Protein AF-A0A7S4EYP7-F1 (afdb_monomer_lite)

Sequence (298 aa):
ATGGIAASGGGSYSDGACTLTLTSSAVTSCVAAGGDTADAGGFHARSSCSLTLTNSAVSSCIARGGERADGGGFFVEFYCTLTLTISAVSSCVATGGSIAEAGGLYLESGEVKFTNGSSVRNCTATVGKTLVIKAGTITYVFPTLAGYWLPQVECRVYRESCPTGTPAAEEQCRAQRDACSQLPDDIDGSAPSGCAPSAAVQPCPWKSDESLLLKPIYLVPNEPLNEDLPFACVPGYVGSPSQLEQRSPFCAGPCPGGAFCPTDATTTPIVCPAGSFCPLGTSVPRSCPSATFSNETG

pLDDT: mean 92.03, std 9.92, range [47.19, 98.75]

Structure (mmCIF, N/CA/C/O backbone):
data_AF-A0A7S4EYP7-F1
#
_entry.id   AF-A0A7S4EYP7-F1
#
loop_
_atom_site.group_PDB
_atom_site.id
_atom_site.type_symbol
_atom_site.label_atom_id
_atom_site.label_alt_id
_atom_site.label_comp_id
_atom_site.label_asym_id
_atom_site.label_entity_id
_atom_site.label_seq_id
_atom_site.pdbx_PDB_ins_code
_atom_site.Cartn_x
_atom_site.Cartn_y
_atom_site.Cartn_z
_atom_site.occupancy
_atom_site.B_iso_or_equiv
_atom_site.auth_seq_id
_atom_site.auth_comp_id
_atom_site.auth_asym_id
_atom_site.auth_atom_id
_atom_site.pdbx_PDB_model_num
ATOM 1 N N . ALA A 1 1 ? 11.736 0.121 -21.835 1.00 70.62 1 ALA A N 1
ATOM 2 C CA . ALA A 1 1 ? 13.169 0.468 -21.923 1.00 70.62 1 ALA A CA 1
ATOM 3 C C . ALA A 1 1 ? 14.019 -0.801 -21.967 1.00 70.62 1 ALA A C 1
ATOM 5 O O . ALA A 1 1 ? 13.751 -1.721 -21.203 1.00 70.62 1 ALA A O 1
ATOM 6 N N . THR A 1 2 ? 15.022 -0.869 -22.843 1.00 76.06 2 THR A N 1
ATOM 7 C CA . THR A 1 2 ? 16.006 -1.967 -22.882 1.00 76.06 2 THR A CA 1
ATOM 8 C C . THR A 1 2 ? 17.410 -1.381 -22.867 1.00 76.06 2 THR A C 1
ATOM 10 O O . THR A 1 2 ? 17.675 -0.468 -23.650 1.00 76.06 2 THR A O 1
ATOM 13 N N . GLY A 1 3 ? 18.302 -1.895 -22.027 1.00 76.12 3 GLY A N 1
ATOM 14 C CA . GLY A 1 3 ? 19.677 -1.409 -21.922 1.00 76.12 3 GLY A CA 1
ATOM 15 C C . GLY A 1 3 ? 20.674 -2.545 -21.738 1.00 76.12 3 GLY A C 1
ATOM 16 O O . GLY A 1 3 ? 20.357 -3.573 -21.148 1.00 76.12 3 GLY A O 1
ATOM 17 N N . GLY A 1 4 ? 21.891 -2.366 -22.259 1.00 79.81 4 GLY A N 1
ATOM 18 C CA . GLY A 1 4 ? 22.938 -3.391 -22.181 1.00 79.81 4 GLY A CA 1
ATOM 19 C C . GLY A 1 4 ? 23.458 -3.644 -20.763 1.00 79.81 4 GLY A C 1
ATOM 20 O O . GLY A 1 4 ? 23.953 -4.729 -20.503 1.00 79.81 4 GLY A O 1
ATOM 21 N N . ILE A 1 5 ? 23.318 -2.663 -19.864 1.00 86.44 5 ILE A N 1
ATOM 22 C CA . ILE A 1 5 ? 23.768 -2.728 -18.462 1.00 86.44 5 ILE A CA 1
ATOM 23 C C . ILE A 1 5 ? 22.589 -2.413 -17.537 1.00 86.44 5 ILE A C 1
ATOM 25 O O . ILE A 1 5 ? 22.167 -3.262 -16.766 1.00 86.44 5 ILE A O 1
ATOM 29 N N . ALA A 1 6 ? 21.988 -1.231 -17.677 1.00 91.88 6 ALA A N 1
ATOM 30 C CA . ALA A 1 6 ? 20.869 -0.792 -16.848 1.00 91.88 6 ALA A CA 1
ATOM 31 C C . ALA A 1 6 ? 19.661 -0.389 -17.700 1.00 91.88 6 ALA A C 1
ATOM 33 O O . ALA A 1 6 ? 19.823 0.096 -18.825 1.00 91.88 6 ALA A O 1
ATOM 34 N N . ALA A 1 7 ? 18.455 -0.545 -17.159 1.00 94.31 7 ALA A N 1
ATOM 35 C CA . ALA A 1 7 ? 17.242 0.027 -17.731 1.00 94.31 7 ALA A CA 1
ATOM 36 C C . ALA A 1 7 ? 16.318 0.551 -16.634 1.00 94.31 7 ALA A C 1
ATOM 38 O O . ALA A 1 7 ? 16.037 -0.155 -15.673 1.00 94.31 7 ALA A O 1
ATOM 39 N N . SER A 1 8 ? 15.780 1.751 -16.825 1.00 95.88 8 SER A N 1
ATOM 40 C CA . SER A 1 8 ? 14.886 2.367 -15.847 1.00 95.88 8 SER A CA 1
ATOM 41 C C . SER A 1 8 ? 13.618 2.891 -16.511 1.00 95.88 8 SER A C 1
ATOM 43 O O . SER A 1 8 ? 13.670 3.377 -17.642 1.00 95.88 8 SER A O 1
ATOM 45 N N . GLY A 1 9 ? 12.483 2.803 -15.817 1.00 92.25 9 GLY A N 1
ATOM 46 C CA . GLY A 1 9 ? 11.242 3.467 -16.222 1.00 92.25 9 GLY A CA 1
ATOM 47 C C . GLY A 1 9 ? 10.654 2.905 -17.514 1.00 92.25 9 GLY A C 1
ATOM 48 O O . GLY A 1 9 ? 10.618 3.574 -18.547 1.00 92.25 9 GLY A O 1
ATOM 49 N N . GLY A 1 10 ? 10.200 1.652 -17.476 1.00 94.25 10 GLY A N 1
ATOM 50 C CA . GLY A 1 10 ? 9.662 0.966 -18.650 1.00 94.25 10 GLY A CA 1
ATOM 51 C C . GLY A 1 10 ? 8.452 1.667 -19.278 1.00 94.25 10 GLY A C 1
ATOM 52 O O . GLY A 1 10 ? 8.292 1.589 -20.497 1.00 94.25 10 GLY A O 1
ATOM 53 N N . GLY A 1 11 ? 7.635 2.345 -18.468 1.00 95.50 11 GLY A N 1
ATOM 54 C CA . GLY A 1 11 ? 6.537 3.218 -18.888 1.00 95.50 11 GLY A CA 1
ATOM 55 C C . GLY A 1 11 ? 6.940 4.692 -18.908 1.00 95.50 11 GLY A C 1
ATOM 56 O O . GLY A 1 11 ? 6.772 5.357 -19.928 1.00 95.50 11 GLY A O 1
ATOM 57 N N . SER A 1 12 ? 7.503 5.204 -17.811 1.00 96.25 12 SER A N 1
ATOM 58 C CA . SER A 1 12 ? 8.091 6.545 -17.780 1.00 96.25 12 SER A CA 1
ATOM 59 C C . SER A 1 12 ? 9.302 6.639 -16.861 1.00 96.25 12 SER A C 1
ATOM 61 O O . SER A 1 12 ? 9.394 5.954 -15.843 1.00 96.25 12 SER A O 1
ATOM 63 N N . TYR A 1 13 ? 10.183 7.577 -17.192 1.00 97.06 13 TYR A N 1
ATOM 64 C CA . TYR A 1 13 ? 11.301 7.998 -16.361 1.00 97.06 13 TYR A CA 1
ATOM 65 C C . TYR A 1 13 ? 11.217 9.513 -16.163 1.00 97.06 13 TYR A C 1
ATOM 67 O O . TYR A 1 13 ? 11.212 10.264 -17.140 1.00 97.06 13 TYR A O 1
ATOM 75 N N . SER A 1 14 ? 11.123 9.943 -14.909 1.00 96.62 14 SER A N 1
ATOM 76 C CA . SER A 1 14 ? 10.935 11.338 -14.515 1.00 96.62 14 SER A CA 1
ATOM 77 C C . SER A 1 14 ? 12.076 11.759 -13.588 1.00 96.62 14 SER A C 1
ATOM 79 O O . SER A 1 14 ? 12.245 11.164 -12.525 1.00 96.62 14 SER A O 1
ATOM 81 N N . ASP A 1 15 ? 12.852 12.767 -13.991 1.00 96.50 15 ASP A N 1
ATOM 82 C CA . ASP A 1 15 ? 14.030 13.254 -13.260 1.00 96.50 15 ASP A CA 1
ATOM 83 C C . ASP A 1 15 ? 14.000 14.779 -13.121 1.00 96.50 15 ASP A C 1
ATOM 85 O O . ASP A 1 15 ? 13.661 15.505 -14.060 1.00 96.50 15 ASP A O 1
ATOM 89 N N . GLY A 1 16 ? 14.389 15.246 -11.941 1.00 95.31 16 GLY A N 1
ATOM 90 C CA . GLY A 1 16 ? 14.438 16.648 -11.552 1.00 95.31 16 GLY A CA 1
ATOM 91 C C . GLY A 1 16 ? 13.124 17.138 -10.954 1.00 95.31 16 GLY A C 1
ATOM 92 O O . GLY A 1 16 ? 12.195 16.372 -10.697 1.00 95.31 16 GLY A O 1
ATOM 93 N N . ALA A 1 17 ? 13.042 18.454 -10.750 1.00 93.50 17 ALA A N 1
ATOM 94 C CA . ALA A 1 17 ? 11.833 19.120 -10.278 1.00 93.50 17 ALA A CA 1
ATOM 95 C C . ALA A 1 17 ? 10.739 19.065 -11.360 1.00 93.50 17 ALA A C 1
ATOM 97 O O . ALA A 1 17 ? 10.537 20.008 -12.126 1.00 93.50 17 ALA A O 1
ATOM 98 N N . CYS A 1 18 ? 10.065 17.921 -11.446 1.00 95.94 18 CYS A N 1
ATOM 99 C CA . CYS A 1 18 ? 9.011 17.641 -12.402 1.00 95.94 18 CYS A CA 1
ATOM 100 C C . CYS A 1 18 ? 7.677 17.346 -11.727 1.00 95.94 18 CYS A C 1
ATOM 102 O O . CYS A 1 18 ? 7.591 17.004 -10.548 1.00 95.94 18 CYS A O 1
ATOM 104 N N . THR A 1 19 ? 6.612 17.452 -12.515 1.00 97.00 19 THR A N 1
ATOM 105 C CA . THR A 1 19 ? 5.283 16.999 -12.122 1.00 97.00 19 THR A CA 1
ATOM 106 C C . THR A 1 19 ? 4.722 16.116 -13.221 1.00 97.00 19 THR A C 1
ATOM 108 O O . THR A 1 19 ? 4.636 16.532 -14.375 1.00 97.00 19 THR A O 1
ATOM 111 N N . LEU A 1 20 ? 4.320 14.901 -12.862 1.00 96.88 20 LEU A N 1
ATOM 112 C CA . LEU A 1 20 ? 3.617 13.980 -13.744 1.00 96.88 20 LEU A CA 1
ATOM 113 C C . LEU A 1 20 ? 2.248 13.685 -13.142 1.00 96.88 20 LEU A C 1
ATOM 115 O O . LEU A 1 20 ? 2.144 13.186 -12.025 1.00 96.88 20 LEU A O 1
ATOM 119 N N . THR A 1 21 ? 1.194 13.987 -13.893 1.00 97.81 21 THR A N 1
ATOM 120 C CA . THR A 1 21 ? -0.183 13.713 -13.476 1.00 97.81 21 THR A CA 1
ATOM 121 C C . THR A 1 21 ? -0.857 12.782 -14.467 1.00 97.81 21 THR A C 1
ATOM 123 O O . THR A 1 21 ? -0.831 13.027 -15.672 1.00 97.81 21 THR A O 1
ATOM 126 N N . LEU A 1 22 ? -1.497 11.736 -13.955 1.00 97.38 22 LEU A N 1
ATOM 127 C CA . LEU A 1 22 ? -2.355 10.839 -14.718 1.00 97.38 22 LEU A CA 1
ATOM 128 C C . LEU A 1 22 ? -3.756 10.861 -14.123 1.00 97.38 22 LEU A C 1
ATOM 130 O O . LEU A 1 22 ? -3.934 10.796 -12.907 1.00 97.38 22 LEU A O 1
ATOM 134 N N . THR A 1 23 ? -4.758 10.969 -14.987 1.00 98.19 23 THR A N 1
ATOM 135 C CA . THR A 1 23 ? -6.166 10.980 -14.590 1.00 98.19 23 THR A CA 1
ATOM 136 C C . THR A 1 23 ? -6.930 10.047 -15.505 1.00 98.19 23 THR A C 1
ATOM 138 O O . THR A 1 23 ? -6.917 10.248 -16.716 1.00 98.19 23 THR A O 1
ATOM 141 N N . SER A 1 24 ? -7.610 9.053 -14.933 1.00 98.12 24 SER A N 1
ATOM 142 C CA . SER A 1 24 ? -8.385 8.074 -15.706 1.00 98.12 24 SER A CA 1
ATOM 143 C C . SER A 1 24 ? -7.549 7.348 -16.770 1.00 98.12 24 SER A C 1
ATOM 145 O O . SER A 1 24 ? -8.025 7.098 -17.877 1.00 98.12 24 SER A O 1
ATOM 147 N N . SER A 1 25 ? -6.296 7.017 -16.438 1.00 98.19 25 SER A N 1
ATOM 148 C CA . SER A 1 25 ? -5.334 6.401 -17.359 1.00 98.19 25 SER A CA 1
ATOM 149 C C . SER A 1 25 ? -4.970 4.978 -16.948 1.00 98.19 25 SER A C 1
ATOM 151 O O . SER A 1 25 ? -4.967 4.635 -15.767 1.00 98.19 25 SER A O 1
ATOM 153 N N . ALA A 1 26 ? -4.576 4.159 -17.922 1.00 97.62 26 ALA A N 1
ATOM 154 C CA . ALA A 1 26 ? -4.014 2.835 -17.683 1.00 97.62 26 ALA A CA 1
ATOM 155 C C . ALA A 1 26 ? -2.609 2.742 -18.291 1.00 97.62 26 ALA A C 1
ATOM 157 O O . ALA A 1 26 ? -2.431 2.958 -19.489 1.00 97.62 26 ALA A O 1
ATOM 158 N N . VAL A 1 27 ? -1.618 2.401 -17.470 1.00 97.81 27 VAL A N 1
ATOM 159 C CA . VAL A 1 27 ? -0.252 2.085 -17.900 1.00 97.81 27 VAL A CA 1
ATOM 160 C C . VAL A 1 27 ? -0.023 0.612 -17.647 1.00 97.81 27 VAL A C 1
ATOM 162 O O . VAL A 1 27 ? -0.062 0.150 -16.508 1.00 97.81 27 VAL A O 1
ATOM 165 N N . THR A 1 28 ? 0.124 -0.148 -18.727 1.00 98.00 28 THR A N 1
ATOM 166 C CA . THR A 1 28 ? 0.073 -1.605 -18.646 1.00 98.00 28 THR A CA 1
ATOM 167 C C . THR A 1 28 ? 1.161 -2.259 -19.472 1.00 98.00 28 THR A C 1
ATOM 169 O O . THR A 1 28 ? 1.520 -1.754 -20.535 1.00 98.00 28 THR A O 1
ATOM 172 N N . SER A 1 29 ? 1.659 -3.401 -18.998 1.00 97.88 29 SER A N 1
ATOM 173 C CA . SER A 1 29 ? 2.622 -4.242 -19.728 1.00 97.88 29 SER A CA 1
ATOM 174 C C . SER A 1 29 ? 3.925 -3.526 -20.111 1.00 97.88 29 SER A C 1
ATOM 176 O O . SER A 1 29 ? 4.585 -3.890 -21.085 1.00 97.88 29 SER A O 1
ATOM 178 N N . CYS A 1 30 ? 4.304 -2.491 -19.360 1.00 98.25 30 CYS A N 1
ATOM 179 C CA . CYS A 1 30 ? 5.560 -1.784 -19.562 1.00 98.25 30 CYS A CA 1
ATOM 180 C C . CYS A 1 30 ? 6.732 -2.623 -19.045 1.00 98.25 30 CYS A C 1
ATOM 182 O O . CYS A 1 30 ? 6.603 -3.328 -18.047 1.00 98.25 30 CYS A O 1
ATOM 184 N N . VAL A 1 31 ? 7.881 -2.555 -19.720 1.00 98.06 31 VAL A N 1
ATOM 185 C CA . VAL A 1 31 ? 9.052 -3.367 -19.364 1.00 98.06 31 VAL A CA 1
ATOM 186 C C . VAL A 1 31 ? 10.304 -2.502 -19.304 1.00 98.06 31 VAL A C 1
ATOM 188 O O . VAL A 1 31 ? 10.630 -1.815 -20.276 1.00 98.06 31 VAL A O 1
ATOM 191 N N . ALA A 1 32 ? 11.024 -2.566 -18.188 1.00 97.50 32 ALA A N 1
ATOM 192 C CA . ALA A 1 32 ? 12.414 -2.141 -18.069 1.00 97.50 32 ALA A CA 1
ATOM 193 C C . ALA A 1 32 ? 13.285 -3.402 -18.040 1.00 97.50 32 ALA A C 1
ATOM 195 O O . ALA A 1 32 ? 13.142 -4.219 -17.136 1.00 97.50 32 ALA A O 1
ATOM 196 N N . ALA A 1 33 ? 14.136 -3.598 -19.049 1.00 96.25 33 ALA A N 1
ATOM 197 C CA . ALA A 1 33 ? 15.011 -4.765 -19.146 1.00 96.25 33 ALA A CA 1
ATOM 198 C C . ALA A 1 33 ? 16.478 -4.342 -19.288 1.00 96.25 33 ALA A C 1
ATOM 200 O O . ALA A 1 33 ? 16.873 -3.824 -20.336 1.00 96.25 33 ALA A O 1
ATOM 201 N N . GLY A 1 34 ? 17.265 -4.545 -18.235 1.00 92.69 34 GLY A N 1
ATOM 202 C CA . GLY A 1 34 ? 18.695 -4.243 -18.206 1.00 92.69 34 GLY A CA 1
ATOM 203 C C . GLY A 1 34 ? 19.537 -5.508 -18.082 1.00 92.69 34 GLY A C 1
ATOM 204 O O . GLY A 1 34 ? 19.074 -6.515 -17.545 1.00 92.69 34 GLY A O 1
ATOM 205 N N . GLY A 1 35 ? 20.763 -5.459 -18.609 1.00 91.50 35 GLY A N 1
ATOM 206 C CA . GLY A 1 35 ? 21.717 -6.568 -18.527 1.00 91.50 35 GLY A CA 1
ATOM 207 C C . GLY A 1 35 ? 22.042 -6.965 -17.089 1.00 91.50 35 GLY A C 1
ATOM 208 O O . GLY A 1 35 ? 21.965 -8.144 -16.770 1.00 91.50 35 GLY A O 1
ATOM 209 N N . ASP A 1 36 ? 22.271 -5.981 -16.221 1.00 94.19 36 ASP A N 1
ATOM 210 C CA . ASP A 1 36 ? 22.617 -6.157 -14.810 1.00 94.19 36 ASP A CA 1
ATOM 211 C C . ASP A 1 36 ? 21.487 -5.632 -13.918 1.00 94.19 36 ASP A C 1
ATOM 213 O O . ASP A 1 36 ? 20.949 -6.375 -13.096 1.00 94.19 36 ASP A O 1
ATOM 217 N N . THR A 1 37 ? 21.067 -4.378 -14.112 1.00 95.44 37 THR A N 1
ATOM 218 C CA . THR A 1 37 ? 20.067 -3.722 -13.257 1.00 95.44 37 THR A CA 1
ATOM 219 C C . THR A 1 37 ? 18.817 -3.306 -14.022 1.00 95.44 37 THR A C 1
ATOM 221 O O . THR A 1 37 ? 18.882 -2.862 -15.171 1.00 95.44 37 THR A O 1
ATOM 224 N N . ALA A 1 38 ? 17.651 -3.424 -13.389 1.00 97.12 38 ALA A N 1
ATOM 225 C CA . ALA A 1 38 ? 16.425 -2.847 -13.919 1.00 97.12 38 ALA A CA 1
ATOM 226 C C . ALA A 1 38 ? 15.543 -2.250 -12.826 1.00 97.12 38 ALA A C 1
ATOM 228 O O . ALA A 1 38 ? 15.096 -2.969 -11.937 1.00 97.12 38 ALA A O 1
ATOM 229 N N . ASP A 1 39 ? 15.203 -0.974 -12.971 1.00 97.12 39 ASP A N 1
ATOM 230 C CA . ASP A 1 39 ? 14.394 -0.251 -11.992 1.00 97.12 39 ASP A CA 1
ATOM 231 C C . ASP A 1 39 ? 13.088 0.211 -12.625 1.00 97.12 39 ASP A C 1
ATOM 233 O O . ASP A 1 39 ? 13.091 0.751 -13.733 1.00 97.12 39 ASP A O 1
ATOM 237 N N . ALA A 1 40 ? 11.967 0.086 -11.918 1.00 96.75 40 ALA A N 1
ATOM 238 C CA . ALA A 1 40 ? 10.672 0.578 -12.386 1.00 96.75 40 ALA A CA 1
ATOM 239 C C . ALA A 1 40 ? 10.258 0.017 -13.756 1.00 96.75 40 ALA A C 1
ATOM 241 O O . ALA A 1 40 ? 10.427 0.654 -14.801 1.00 96.75 40 ALA A O 1
ATOM 242 N N . GLY A 1 41 ? 9.582 -1.131 -13.761 1.00 96.94 41 GLY A N 1
ATOM 243 C CA . GLY A 1 41 ? 8.896 -1.605 -14.967 1.00 96.94 41 GLY A CA 1
ATOM 244 C C . GLY A 1 41 ? 7.847 -0.605 -15.472 1.00 96.94 41 GLY A C 1
ATOM 245 O O . GLY A 1 41 ? 7.671 -0.448 -16.679 1.00 96.94 41 GLY A O 1
ATOM 246 N N . GLY A 1 42 ? 7.177 0.100 -14.554 1.00 97.94 42 GLY A N 1
ATOM 247 C CA . GLY A 1 42 ? 6.249 1.194 -14.845 1.00 97.94 42 GLY A CA 1
ATOM 248 C C . GLY A 1 42 ? 6.918 2.567 -14.770 1.00 97.94 42 GLY A C 1
ATOM 249 O O . GLY A 1 42 ? 7.347 3.100 -15.790 1.00 97.94 42 GLY A O 1
ATOM 250 N N . PHE A 1 43 ? 6.976 3.156 -13.577 1.00 98.19 43 PHE A N 1
ATOM 251 C CA . PHE A 1 43 ? 7.367 4.552 -13.364 1.00 98.19 43 PHE A CA 1
ATOM 252 C C . PHE A 1 43 ? 8.614 4.661 -12.501 1.00 98.19 43 PHE A C 1
ATOM 254 O O . PHE A 1 43 ? 8.605 4.240 -11.344 1.00 98.19 43 PHE A O 1
ATOM 261 N N . HIS A 1 44 ? 9.659 5.269 -13.049 1.00 98.12 44 HIS A N 1
ATOM 262 C CA . HIS A 1 44 ? 10.820 5.694 -12.282 1.00 98.12 44 HIS A CA 1
ATOM 263 C C . HIS A 1 44 ? 10.692 7.189 -11.986 1.00 98.12 44 HIS A C 1
ATOM 265 O O . HIS A 1 44 ? 10.515 7.984 -12.913 1.00 98.12 44 HIS A O 1
ATOM 271 N N . ALA A 1 45 ? 10.795 7.572 -10.717 1.00 97.94 45 ALA A N 1
ATOM 272 C CA . ALA A 1 45 ? 10.764 8.958 -10.272 1.00 97.94 45 ALA A CA 1
ATOM 273 C C . ALA A 1 45 ? 11.990 9.280 -9.425 1.00 97.94 45 ALA A C 1
ATOM 275 O O . ALA A 1 45 ? 12.219 8.620 -8.410 1.00 97.94 45 ALA A O 1
ATOM 276 N N . ARG A 1 46 ? 12.733 10.321 -9.809 1.00 97.56 46 ARG A N 1
ATOM 277 C CA . ARG A 1 46 ? 13.889 10.774 -9.043 1.00 97.56 46 ARG A CA 1
ATOM 278 C C . ARG A 1 46 ? 14.075 12.292 -9.016 1.00 97.56 46 ARG A C 1
ATOM 280 O O . ARG A 1 46 ? 13.567 13.021 -9.864 1.00 97.56 46 ARG A O 1
ATOM 287 N N . SER A 1 47 ? 14.851 12.743 -8.036 1.00 96.56 47 SER A N 1
ATOM 288 C CA . SER A 1 47 ? 15.308 14.128 -7.847 1.00 96.56 47 SER A CA 1
ATOM 289 C C . SER A 1 47 ? 14.176 15.143 -7.619 1.00 96.56 47 SER A C 1
ATOM 291 O O . SER A 1 47 ? 14.050 16.120 -8.354 1.00 96.56 47 SER A O 1
ATOM 293 N N . SER A 1 48 ? 13.378 14.942 -6.565 1.00 95.38 48 SER A N 1
ATOM 294 C CA . SER A 1 48 ? 12.293 15.848 -6.134 1.00 95.38 48 SER A CA 1
ATOM 295 C C . SER A 1 48 ? 11.118 15.991 -7.113 1.00 95.38 48 SER A C 1
ATOM 297 O O . SER A 1 48 ? 10.435 17.016 -7.134 1.00 95.38 48 SER A O 1
ATOM 299 N N . CYS A 1 49 ? 10.845 14.961 -7.909 1.00 96.50 49 CYS A N 1
ATOM 300 C CA . CYS A 1 49 ? 9.665 14.908 -8.764 1.00 96.50 49 CYS A CA 1
ATOM 301 C C . CYS A 1 49 ? 8.384 14.609 -7.963 1.00 96.50 49 CYS A C 1
ATOM 303 O O . CYS A 1 49 ? 8.406 13.925 -6.937 1.00 96.50 49 CYS A O 1
ATOM 305 N N . SER A 1 50 ? 7.244 15.083 -8.464 1.00 97.00 50 SER A N 1
ATOM 306 C CA . SER A 1 50 ? 5.919 14.780 -7.920 1.00 97.00 50 SER A CA 1
ATOM 307 C C . SER A 1 50 ? 5.072 14.010 -8.929 1.00 97.00 50 SER A C 1
ATOM 309 O O . SER A 1 50 ? 4.787 14.490 -10.029 1.00 97.00 50 SER A O 1
ATOM 311 N N . LEU A 1 51 ? 4.675 12.794 -8.563 1.00 98.00 51 LEU A N 1
ATOM 312 C CA . LEU A 1 51 ? 3.820 11.924 -9.360 1.00 98.00 51 LEU A CA 1
ATOM 313 C C . LEU A 1 51 ? 2.446 11.846 -8.703 1.00 98.00 51 LEU A C 1
ATOM 315 O O . LEU A 1 51 ? 2.327 11.512 -7.527 1.00 98.00 51 LEU A O 1
ATOM 319 N N . THR A 1 52 ? 1.393 12.115 -9.468 1.00 98.25 52 THR A N 1
ATOM 320 C CA . THR A 1 52 ? 0.010 12.009 -8.993 1.00 98.25 52 THR A CA 1
ATOM 321 C C . THR A 1 52 ? -0.820 11.181 -9.960 1.00 98.25 52 THR A C 1
ATOM 323 O O . THR A 1 52 ? -0.950 11.519 -11.136 1.00 98.25 52 THR A O 1
ATOM 326 N N . LEU A 1 53 ? -1.407 10.096 -9.465 1.00 98.44 53 LEU A N 1
ATOM 327 C CA . LEU A 1 53 ? -2.347 9.267 -10.210 1.00 98.44 53 LEU A CA 1
ATOM 328 C C . LEU A 1 53 ? -3.722 9.364 -9.554 1.00 98.44 53 LEU A C 1
ATOM 330 O O . LEU A 1 53 ? -3.882 9.068 -8.368 1.00 98.44 53 LEU A O 1
ATOM 334 N N . THR A 1 54 ? -4.718 9.729 -10.352 1.00 98.56 54 THR A N 1
ATOM 335 C CA . THR A 1 54 ? -6.123 9.771 -9.942 1.00 98.56 54 THR A CA 1
ATOM 336 C C . THR A 1 54 ? -6.933 8.846 -10.834 1.00 98.56 54 THR A C 1
ATOM 338 O O . THR A 1 54 ? -6.842 8.939 -12.061 1.00 98.56 54 THR A O 1
ATOM 341 N N . ASN A 1 55 ? -7.732 7.955 -10.241 1.00 98.19 55 ASN A N 1
ATOM 342 C CA . ASN A 1 55 ? -8.566 7.000 -10.979 1.00 98.19 55 ASN A CA 1
ATOM 343 C C . ASN A 1 55 ? -7.778 6.233 -12.062 1.00 98.19 55 ASN A C 1
ATOM 345 O O . ASN A 1 55 ? -8.248 6.060 -13.181 1.00 98.19 55 ASN A O 1
ATOM 349 N N . SER A 1 56 ? -6.523 5.879 -11.783 1.00 98.62 56 SER A N 1
ATOM 350 C CA . SER A 1 56 ? -5.608 5.321 -12.781 1.00 98.62 56 SER A CA 1
ATOM 351 C C . SER A 1 56 ? -5.087 3.953 -12.356 1.00 98.62 56 SER A C 1
ATOM 353 O O . SER A 1 56 ? -5.086 3.603 -11.175 1.00 98.62 56 SER A O 1
ATOM 355 N N . ALA A 1 57 ? -4.628 3.166 -13.323 1.00 98.31 57 ALA A N 1
ATOM 356 C CA . ALA A 1 57 ? -4.113 1.825 -13.088 1.00 98.31 57 ALA A CA 1
ATOM 357 C C . ALA A 1 57 ? -2.694 1.666 -13.641 1.00 98.31 57 ALA A C 1
ATOM 359 O O . ALA A 1 57 ? -2.421 2.038 -14.782 1.00 98.31 57 ALA A O 1
ATOM 360 N N . VAL A 1 58 ? -1.811 1.061 -12.850 1.00 98.62 58 VAL A N 1
ATOM 361 C CA . VAL A 1 58 ? -0.499 0.572 -13.285 1.00 98.62 58 VAL A CA 1
ATOM 362 C C . VAL A 1 58 ? -0.502 -0.933 -13.125 1.00 98.62 58 VAL A C 1
ATOM 364 O O . VAL A 1 58 ? -0.668 -1.428 -12.012 1.00 98.62 58 VAL A O 1
ATOM 367 N N . SER A 1 59 ? -0.387 -1.682 -14.218 1.00 98.56 59 SER A N 1
ATOM 368 C CA . SER A 1 59 ? -0.518 -3.134 -14.110 1.00 98.56 59 SER A CA 1
ATOM 369 C C . SER A 1 59 ? 0.336 -3.943 -15.063 1.00 98.56 59 SER A C 1
ATOM 371 O O . SER A 1 59 ? 0.632 -3.525 -16.178 1.00 98.56 59 SER A O 1
ATOM 373 N N . SER A 1 60 ? 0.711 -5.147 -14.633 1.00 98.50 60 SER A N 1
ATOM 374 C CA . SER A 1 60 ? 1.520 -6.077 -15.437 1.00 98.50 60 SER A CA 1
ATOM 375 C C . SER A 1 60 ? 2.857 -5.487 -15.907 1.00 98.50 60 SER A C 1
ATOM 377 O O . SER A 1 60 ? 3.404 -5.918 -16.918 1.00 98.50 60 SER A O 1
ATOM 379 N N . CYS A 1 61 ? 3.376 -4.475 -15.208 1.00 98.69 61 CYS A N 1
ATOM 380 C CA . CYS A 1 61 ? 4.663 -3.868 -15.523 1.00 98.69 61 CYS A CA 1
ATOM 381 C C . CYS A 1 61 ? 5.805 -4.720 -14.962 1.00 98.69 61 CYS A C 1
ATOM 383 O O . CYS A 1 61 ? 5.666 -5.311 -13.890 1.00 98.69 61 CYS A O 1
ATOM 385 N N . ILE A 1 62 ? 6.924 -4.800 -15.683 1.00 98.50 62 ILE A N 1
ATOM 386 C CA . ILE A 1 62 ? 8.019 -5.725 -15.378 1.00 98.50 62 ILE A CA 1
ATOM 387 C C . ILE A 1 62 ? 9.357 -4.985 -15.321 1.00 98.50 62 ILE A C 1
ATOM 389 O O . ILE A 1 62 ? 9.794 -4.409 -16.318 1.00 98.50 62 ILE A O 1
ATOM 393 N N . ALA A 1 63 ? 10.035 -5.059 -14.180 1.00 98.06 63 ALA A N 1
ATOM 394 C CA . ALA A 1 63 ? 11.459 -4.767 -14.057 1.00 98.06 63 ALA A CA 1
ATOM 395 C C . ALA A 1 63 ? 12.237 -6.088 -14.176 1.00 98.06 63 ALA A C 1
ATOM 397 O O . ALA A 1 63 ? 12.011 -7.013 -13.392 1.00 98.06 63 ALA A O 1
ATOM 398 N N . ARG A 1 64 ? 13.107 -6.202 -15.185 1.00 97.12 64 ARG A N 1
ATOM 399 C CA . ARG A 1 64 ? 13.914 -7.395 -15.474 1.00 97.12 64 ARG A CA 1
ATOM 400 C C . ARG A 1 64 ? 15.404 -7.057 -15.544 1.00 97.12 64 ARG A C 1
ATOM 402 O O . ARG A 1 64 ? 15.866 -6.592 -16.582 1.00 97.12 64 ARG A O 1
ATOM 409 N N . GLY A 1 65 ? 16.142 -7.325 -14.473 1.00 95.12 65 GLY A N 1
ATOM 410 C CA . GLY A 1 65 ? 17.599 -7.148 -14.416 1.00 95.12 65 GLY A CA 1
ATOM 411 C C . GLY A 1 65 ? 18.326 -8.489 -14.338 1.00 95.12 65 GLY A C 1
ATOM 412 O O . GLY A 1 65 ? 17.768 -9.456 -13.824 1.00 95.12 65 GLY A O 1
ATOM 413 N N . GLY A 1 66 ? 19.551 -8.591 -14.853 1.00 93.12 66 GLY A N 1
ATOM 414 C CA . GLY A 1 66 ? 20.330 -9.830 -14.738 1.00 93.12 66 GLY A CA 1
ATOM 415 C C . GLY A 1 66 ? 20.801 -10.113 -13.316 1.00 93.12 66 GLY A C 1
ATOM 416 O O . GLY A 1 66 ? 20.722 -11.253 -12.870 1.00 93.12 66 GLY A O 1
ATOM 417 N N . GLU A 1 67 ? 21.201 -9.088 -12.570 1.00 93.69 67 GLU A N 1
ATOM 418 C CA . GLU A 1 67 ? 21.630 -9.192 -11.175 1.00 93.69 67 GLU A CA 1
ATOM 419 C C . GLU A 1 67 ? 20.566 -8.656 -10.216 1.00 93.69 67 GLU A C 1
ATOM 421 O O . GLU A 1 67 ? 20.193 -9.347 -9.262 1.00 93.69 67 GLU A O 1
ATOM 426 N N . ARG A 1 68 ? 20.051 -7.449 -10.478 1.00 95.44 68 ARG A N 1
ATOM 427 C CA . ARG A 1 68 ? 19.148 -6.729 -9.574 1.00 95.44 68 ARG A CA 1
ATOM 428 C C . ARG A 1 68 ? 17.939 -6.155 -10.308 1.00 95.44 68 ARG A C 1
ATOM 430 O O . ARG A 1 68 ? 18.083 -5.578 -11.382 1.00 95.44 68 ARG A O 1
ATOM 437 N N . ALA A 1 69 ? 16.755 -6.292 -9.724 1.00 97.12 69 ALA A N 1
ATOM 438 C CA . ALA A 1 69 ? 15.543 -5.667 -10.237 1.00 97.12 69 ALA A CA 1
ATOM 439 C C . ALA A 1 69 ? 14.698 -5.072 -9.110 1.00 97.12 69 ALA A C 1
ATOM 441 O O . ALA A 1 69 ? 14.251 -5.813 -8.236 1.00 97.12 69 ALA A O 1
ATOM 442 N N . ASP A 1 70 ? 14.419 -3.774 -9.168 1.00 97.44 70 ASP A N 1
ATOM 443 C CA . ASP A 1 70 ? 13.708 -3.066 -8.105 1.00 97.44 70 ASP A CA 1
ATOM 444 C C . ASP A 1 70 ? 12.462 -2.358 -8.656 1.00 97.44 70 ASP A C 1
ATOM 446 O O . ASP A 1 70 ? 12.518 -1.607 -9.632 1.00 97.44 70 ASP A O 1
ATOM 450 N N . GLY A 1 71 ? 11.305 -2.574 -8.032 1.00 96.62 71 GLY A N 1
ATOM 451 C CA . GLY A 1 71 ? 10.086 -1.848 -8.389 1.00 96.62 71 GLY A CA 1
ATOM 452 C C . GLY A 1 71 ? 9.478 -2.314 -9.714 1.00 96.62 71 GLY A C 1
ATOM 453 O O . GLY A 1 71 ? 9.656 -1.687 -10.751 1.00 96.62 71 GLY A O 1
ATOM 454 N N . GLY A 1 72 ? 8.683 -3.381 -9.727 1.00 97.56 72 GLY A N 1
ATOM 455 C CA . GLY A 1 72 ? 7.976 -3.788 -10.952 1.00 97.56 72 GLY A CA 1
ATOM 456 C C . GLY A 1 72 ? 7.007 -2.708 -11.459 1.00 97.56 72 GLY A C 1
ATOM 457 O O . GLY A 1 72 ? 6.938 -2.432 -12.658 1.00 97.56 72 GLY A O 1
ATOM 458 N N . GLY A 1 73 ? 6.280 -2.054 -10.549 1.00 98.25 73 GLY A N 1
ATOM 459 C CA . GLY A 1 73 ? 5.384 -0.938 -10.855 1.00 98.25 73 GLY A CA 1
ATOM 460 C C . GLY A 1 73 ? 6.074 0.418 -10.742 1.00 98.25 73 GLY A C 1
ATOM 461 O O . GLY A 1 73 ? 6.098 1.172 -11.714 1.00 98.25 73 GLY A O 1
ATOM 462 N N . PHE A 1 74 ? 6.627 0.720 -9.569 1.00 98.56 74 PHE A N 1
ATOM 463 C CA . PHE A 1 74 ? 7.212 2.020 -9.242 1.00 98.56 74 PHE A CA 1
ATOM 464 C C . PHE A 1 74 ? 8.580 1.882 -8.585 1.00 98.56 74 PHE A C 1
ATOM 466 O O . PHE A 1 74 ? 8.770 1.016 -7.733 1.00 98.56 74 PHE A O 1
ATOM 473 N N . PHE A 1 75 ? 9.473 2.806 -8.920 1.00 98.44 75 PHE A N 1
ATOM 474 C CA . PHE A 1 75 ? 10.715 3.073 -8.203 1.00 98.44 75 PHE A CA 1
ATOM 475 C C . PHE A 1 75 ? 10.767 4.572 -7.901 1.00 98.44 75 PHE A C 1
ATOM 477 O O . PHE A 1 75 ? 10.675 5.390 -8.821 1.00 98.44 75 PHE A O 1
ATOM 484 N N . VAL A 1 76 ? 10.850 4.931 -6.621 1.00 98.19 76 VAL A N 1
ATOM 485 C CA . VAL A 1 76 ? 10.802 6.319 -6.141 1.00 98.19 76 VAL A CA 1
ATOM 486 C C . VAL A 1 76 ? 12.050 6.607 -5.311 1.00 98.19 76 VAL A C 1
ATOM 488 O O . VAL A 1 76 ? 12.297 5.935 -4.309 1.00 98.19 76 VAL A O 1
ATOM 491 N N . GLU A 1 77 ? 12.825 7.612 -5.714 1.00 97.62 77 GLU A N 1
ATOM 492 C CA . GLU A 1 77 ? 14.062 7.996 -5.031 1.00 97.62 77 GLU A CA 1
ATOM 493 C C . GLU A 1 77 ? 14.297 9.515 -4.987 1.00 97.62 77 GLU A C 1
ATOM 495 O O . GLU A 1 77 ? 13.602 10.312 -5.622 1.00 97.62 77 GLU A O 1
ATOM 500 N N . PHE A 1 78 ? 15.306 9.920 -4.216 1.00 96.00 78 PHE A N 1
ATOM 501 C CA . PHE A 1 78 ? 15.777 11.292 -4.031 1.00 96.00 78 PHE A CA 1
ATOM 502 C C . PHE A 1 78 ? 14.647 12.290 -3.754 1.00 96.00 78 PHE A C 1
ATOM 504 O O . PHE A 1 78 ? 14.483 13.290 -4.457 1.00 96.00 78 PHE A O 1
ATOM 511 N N . TYR A 1 79 ? 13.889 12.016 -2.688 1.00 94.38 79 TYR A N 1
ATOM 512 C CA . TYR A 1 79 ? 12.851 12.905 -2.148 1.00 94.38 79 TYR A CA 1
ATOM 513 C C . TYR A 1 79 ? 11.682 13.172 -3.104 1.00 94.38 79 TYR A C 1
ATOM 515 O O . TYR A 1 79 ? 11.066 14.237 -3.062 1.00 94.38 79 TYR A O 1
ATOM 523 N N . CYS A 1 80 ? 11.371 12.219 -3.982 1.00 97.19 80 CYS A N 1
ATOM 524 C CA . CYS A 1 80 ? 10.160 12.293 -4.789 1.00 97.19 80 CYS A CA 1
ATOM 525 C C . CYS A 1 80 ? 8.900 12.029 -3.959 1.00 97.19 80 CYS A C 1
ATOM 527 O O . CYS A 1 80 ? 8.931 11.350 -2.931 1.00 97.19 80 CYS A O 1
ATOM 529 N N . THR A 1 81 ? 7.774 12.537 -4.456 1.00 97.06 81 THR A N 1
ATOM 530 C CA . THR A 1 81 ? 6.444 12.260 -3.906 1.00 97.06 81 THR A CA 1
ATOM 531 C C . THR A 1 81 ? 5.622 11.459 -4.906 1.00 97.06 81 THR A C 1
ATOM 533 O O . THR A 1 81 ? 5.596 11.774 -6.096 1.00 97.06 81 THR A O 1
ATOM 536 N N . LEU A 1 82 ? 4.927 10.427 -4.433 1.00 98.06 82 LEU A N 1
ATOM 537 C CA . LEU A 1 82 ? 3.953 9.673 -5.219 1.00 98.06 82 LEU A CA 1
ATOM 538 C C . LEU A 1 82 ? 2.607 9.657 -4.501 1.00 98.06 82 LEU A C 1
ATOM 540 O O . LEU A 1 82 ? 2.477 9.078 -3.427 1.00 98.06 82 LEU A O 1
ATOM 544 N N . THR A 1 83 ? 1.584 10.237 -5.118 1.00 98.12 83 THR A N 1
ATOM 545 C CA . THR A 1 83 ? 0.210 10.203 -4.609 1.00 98.12 83 THR A CA 1
ATOM 546 C C . THR A 1 83 ? -0.673 9.344 -5.503 1.00 98.12 83 THR A C 1
ATOM 548 O O . THR A 1 83 ? -0.790 9.584 -6.705 1.00 98.12 83 THR A O 1
ATOM 551 N N . LEU A 1 84 ? -1.329 8.353 -4.904 1.00 98.44 84 LEU A N 1
ATOM 552 C CA . LEU A 1 84 ? -2.289 7.467 -5.550 1.00 98.44 84 LEU A CA 1
ATOM 553 C C . LEU A 1 84 ? -3.674 7.705 -4.946 1.00 98.44 84 LEU A C 1
ATOM 555 O O . LEU A 1 84 ? -3.911 7.397 -3.775 1.00 98.44 84 LEU A O 1
ATOM 559 N N . THR A 1 85 ? -4.617 8.177 -5.755 1.00 98.00 85 THR A N 1
ATOM 560 C CA . THR A 1 85 ? -6.006 8.444 -5.351 1.00 98.00 85 THR A CA 1
ATOM 561 C C . THR A 1 85 ? -6.957 7.604 -6.189 1.00 98.00 85 THR A C 1
ATOM 563 O O . THR A 1 85 ? -6.972 7.736 -7.415 1.00 98.00 85 THR A O 1
ATOM 566 N N . ILE A 1 86 ? -7.739 6.724 -5.552 1.00 96.94 86 ILE A N 1
ATOM 567 C CA . ILE A 1 86 ? -8.619 5.759 -6.245 1.00 96.94 86 ILE A CA 1
ATOM 568 C C . ILE A 1 86 ? -7.848 5.019 -7.361 1.00 96.94 86 ILE A C 1
ATOM 570 O O . ILE A 1 86 ? -8.330 4.851 -8.476 1.00 96.94 86 ILE A O 1
ATOM 574 N N . SER A 1 87 ? -6.583 4.683 -7.117 1.00 98.56 87 SER A N 1
ATOM 575 C CA . SER A 1 87 ? -5.682 4.156 -8.147 1.00 98.56 87 SER A CA 1
ATOM 576 C C . SER A 1 87 ? -5.117 2.805 -7.737 1.00 98.56 87 SER A C 1
ATOM 578 O O . SER A 1 87 ? -4.912 2.535 -6.553 1.00 98.56 87 SER A O 1
ATOM 580 N N . ALA A 1 88 ? -4.876 1.938 -8.714 1.00 98.19 88 ALA A N 1
ATOM 581 C CA . ALA A 1 88 ? -4.467 0.560 -8.468 1.00 98.19 88 ALA A CA 1
ATOM 582 C C . ALA A 1 88 ? -3.113 0.253 -9.107 1.00 98.19 88 ALA A C 1
ATOM 584 O O . ALA A 1 88 ? -2.896 0.522 -10.287 1.00 98.19 88 ALA A O 1
ATOM 585 N N . VAL A 1 89 ? -2.226 -0.369 -8.339 1.00 98.62 89 VAL A N 1
ATOM 586 C CA . VAL A 1 89 ? -0.997 -0.999 -8.819 1.00 98.62 89 VAL A CA 1
ATOM 587 C C . VAL A 1 89 ? -1.196 -2.500 -8.709 1.00 98.62 89 VAL A C 1
ATOM 589 O O . VAL A 1 89 ? -1.501 -2.997 -7.627 1.00 98.62 89 VAL A O 1
ATOM 592 N N . SER A 1 90 ? -1.100 -3.244 -9.807 1.00 98.50 90 SER A N 1
ATOM 593 C CA . SER A 1 90 ? -1.422 -4.671 -9.741 1.00 98.50 90 SER A CA 1
ATOM 594 C C . SER A 1 90 ? -0.655 -5.558 -10.700 1.00 98.50 90 SER A C 1
ATOM 596 O O . SER A 1 90 ? -0.369 -5.180 -11.830 1.00 98.50 90 SER A O 1
ATOM 598 N N . SER A 1 91 ? -0.362 -6.786 -10.273 1.00 98.50 91 SER A N 1
ATOM 599 C CA . SER A 1 91 ? 0.306 -7.789 -11.120 1.00 98.50 91 SER A CA 1
ATOM 600 C C . SER A 1 91 ? 1.666 -7.339 -11.664 1.00 98.50 91 SER A C 1
ATOM 602 O O . SER A 1 91 ? 2.132 -7.851 -12.677 1.00 98.50 91 SER A O 1
ATOM 604 N N . CYS A 1 92 ? 2.299 -6.354 -11.026 1.00 98.75 92 CYS A N 1
ATOM 605 C CA . CYS A 1 92 ? 3.619 -5.882 -11.412 1.00 98.75 92 CYS A CA 1
ATOM 606 C C . CYS A 1 92 ? 4.698 -6.821 -10.862 1.00 98.75 92 CYS A C 1
ATOM 608 O O . CYS A 1 92 ? 4.536 -7.434 -9.802 1.00 98.75 92 CYS A O 1
ATOM 610 N N . VAL A 1 93 ? 5.794 -6.957 -11.603 1.00 98.56 93 VAL A N 1
ATOM 611 C CA . VAL A 1 93 ? 6.817 -7.970 -11.351 1.00 98.56 93 VAL A CA 1
ATOM 612 C C . VAL A 1 93 ? 8.199 -7.333 -11.329 1.00 98.56 93 VAL A C 1
ATOM 614 O O . VAL A 1 93 ? 8.611 -6.706 -12.300 1.00 98.56 93 VAL A O 1
ATOM 617 N N . ALA A 1 94 ? 8.939 -7.551 -10.249 1.00 97.94 94 ALA A N 1
ATOM 618 C CA . ALA A 1 94 ? 10.387 -7.397 -10.234 1.00 97.94 94 ALA A CA 1
ATOM 619 C C . ALA A 1 94 ? 11.001 -8.797 -10.338 1.00 97.94 94 ALA A C 1
ATOM 621 O O . ALA A 1 94 ? 10.656 -9.699 -9.572 1.00 97.94 94 ALA A O 1
ATOM 622 N N . THR A 1 95 ? 11.868 -9.015 -11.323 1.00 96.56 95 THR A N 1
ATOM 623 C CA . THR A 1 95 ? 12.479 -10.323 -11.577 1.00 96.56 95 THR A CA 1
ATOM 624 C C . THR A 1 95 ? 13.926 -10.169 -12.029 1.00 96.56 95 THR A C 1
ATOM 626 O O . THR A 1 95 ? 14.236 -9.339 -12.875 1.00 96.56 95 THR A O 1
ATOM 629 N N . GLY A 1 96 ? 14.823 -10.978 -11.475 1.00 87.50 96 GLY A N 1
ATOM 630 C CA . GLY A 1 96 ? 16.238 -10.948 -11.822 1.00 87.50 96 GLY A CA 1
ATOM 631 C C . GLY A 1 96 ? 17.021 -12.088 -11.190 1.00 87.50 96 GLY A C 1
ATOM 632 O O . GLY A 1 96 ? 16.439 -12.912 -10.482 1.00 87.50 96 GLY A O 1
ATOM 633 N N . GLY A 1 97 ? 18.317 -12.172 -11.496 1.00 79.44 97 GLY A N 1
ATOM 634 C CA . GLY A 1 97 ? 19.142 -13.333 -11.158 1.00 79.44 97 GLY A CA 1
ATOM 635 C C . GLY A 1 97 ? 19.514 -13.451 -9.682 1.00 79.44 97 GLY A C 1
ATOM 636 O O . GLY A 1 97 ? 19.510 -14.566 -9.164 1.00 79.44 97 GLY A O 1
ATOM 637 N N . SER A 1 98 ? 19.786 -12.337 -8.993 1.00 86.50 98 SER A N 1
ATOM 638 C CA . SER A 1 98 ? 20.273 -12.368 -7.603 1.00 86.50 98 SER A CA 1
ATOM 639 C C . SER A 1 98 ? 19.303 -11.718 -6.622 1.00 86.50 98 SER A C 1
ATOM 641 O O . SER A 1 98 ? 18.996 -12.296 -5.581 1.00 86.50 98 SER A O 1
ATOM 643 N N . ILE A 1 99 ? 18.810 -10.518 -6.933 1.00 90.25 99 ILE A N 1
ATOM 644 C CA . ILE A 1 99 ? 17.936 -9.747 -6.045 1.00 90.25 99 ILE A CA 1
ATOM 645 C C . ILE A 1 99 ? 16.781 -9.180 -6.861 1.00 90.25 99 ILE A C 1
ATOM 647 O O . ILE A 1 99 ? 16.991 -8.538 -7.886 1.00 90.25 99 ILE A O 1
ATOM 651 N N . ALA A 1 100 ? 15.557 -9.404 -6.393 1.00 96.06 100 ALA A N 1
ATOM 652 C CA . ALA A 1 100 ? 14.384 -8.741 -6.935 1.00 96.06 100 ALA A CA 1
ATOM 653 C C . ALA A 1 100 ? 13.535 -8.203 -5.783 1.00 96.06 100 ALA A C 1
ATOM 655 O O . ALA A 1 100 ? 12.974 -8.998 -5.021 1.00 96.06 100 ALA A O 1
ATOM 656 N N . GLU A 1 101 ? 13.471 -6.882 -5.637 1.00 97.31 101 GLU A N 1
ATOM 657 C CA . GLU A 1 101 ? 12.761 -6.196 -4.556 1.00 97.31 101 GLU A CA 1
ATOM 658 C C . GLU A 1 101 ? 11.523 -5.470 -5.098 1.00 97.31 101 GLU A C 1
ATOM 660 O O . GLU A 1 101 ? 11.558 -4.880 -6.176 1.00 97.31 101 GLU A O 1
ATOM 665 N N . ALA A 1 102 ? 10.420 -5.488 -4.342 1.00 97.19 102 ALA A N 1
ATOM 666 C CA . ALA A 1 102 ? 9.212 -4.714 -4.644 1.00 97.19 102 ALA A CA 1
ATOM 667 C C . ALA A 1 102 ? 8.624 -4.941 -6.042 1.00 97.19 102 ALA A C 1
ATOM 669 O O . ALA A 1 102 ? 8.825 -4.167 -6.972 1.00 97.19 102 ALA A O 1
ATOM 670 N N . GLY A 1 103 ? 7.762 -5.946 -6.183 1.00 97.50 103 GLY A N 1
ATOM 671 C CA . GLY A 1 103 ? 6.988 -6.117 -7.414 1.00 97.50 103 GLY A CA 1
ATOM 672 C C . GLY A 1 103 ? 6.061 -4.926 -7.664 1.00 97.50 103 GLY A C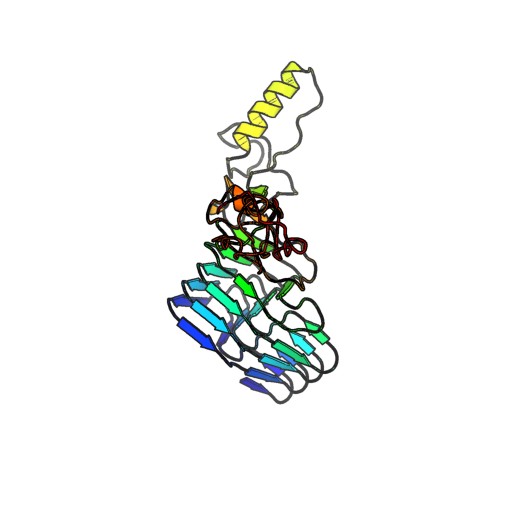 1
ATOM 673 O O . GLY A 1 103 ? 5.902 -4.489 -8.800 1.00 97.50 103 GLY A O 1
ATOM 674 N N . GLY A 1 104 ? 5.478 -4.371 -6.599 1.00 98.12 104 GLY A N 1
ATOM 675 C CA . GLY A 1 104 ? 4.607 -3.201 -6.657 1.00 98.12 104 GLY A CA 1
ATOM 676 C C . GLY A 1 104 ? 5.385 -1.890 -6.666 1.00 98.12 104 GLY A C 1
ATOM 677 O O . GLY A 1 104 ? 5.516 -1.257 -7.715 1.00 98.12 104 GLY A O 1
ATOM 678 N N . LEU A 1 105 ? 5.867 -1.466 -5.498 1.00 98.44 105 LEU A N 1
ATOM 679 C CA . LEU A 1 105 ? 6.527 -0.172 -5.320 1.00 98.44 105 LEU A CA 1
ATOM 680 C C . LEU A 1 105 ? 7.773 -0.285 -4.449 1.00 98.44 105 LEU A C 1
ATOM 682 O O . LEU A 1 105 ? 7.722 -0.763 -3.315 1.00 98.44 105 LEU A O 1
ATOM 686 N N . TYR A 1 106 ? 8.877 0.211 -4.988 1.00 98.31 106 TYR A N 1
ATOM 687 C CA . TYR A 1 106 ? 10.143 0.361 -4.298 1.00 98.31 106 TYR A CA 1
ATOM 688 C C . TYR A 1 106 ? 10.348 1.834 -3.924 1.00 98.31 106 TYR A C 1
ATOM 690 O O . TYR A 1 106 ? 10.337 2.703 -4.800 1.00 98.31 106 TYR A O 1
ATOM 698 N N . LEU A 1 107 ? 10.503 2.122 -2.632 1.00 98.12 107 LEU A N 1
ATOM 699 C CA . LEU A 1 107 ? 10.793 3.456 -2.113 1.00 98.12 107 LEU A CA 1
ATOM 700 C C . LEU A 1 107 ? 12.218 3.476 -1.558 1.00 98.12 107 LEU A C 1
ATOM 702 O O . LEU A 1 107 ? 12.462 3.019 -0.441 1.00 98.12 107 LEU A O 1
ATOM 706 N N . GLU A 1 108 ? 13.149 4.021 -2.335 1.00 97.50 108 GLU A N 1
ATOM 707 C CA . GLU A 1 108 ? 14.527 4.232 -1.887 1.00 97.50 108 GLU A CA 1
ATOM 708 C C . GLU A 1 108 ? 14.589 5.432 -0.932 1.00 97.50 108 GLU A C 1
ATOM 710 O O . GLU A 1 108 ? 15.192 5.358 0.133 1.00 97.50 108 GLU A O 1
ATOM 715 N N . SER A 1 109 ? 13.938 6.540 -1.304 1.00 96.38 109 SER A N 1
ATOM 716 C CA . SER A 1 109 ? 13.750 7.734 -0.469 1.00 96.38 109 SER A CA 1
ATOM 717 C C . SER A 1 109 ? 12.601 8.601 -0.984 1.00 96.38 109 SER A C 1
ATOM 719 O O . SER A 1 109 ? 12.358 8.678 -2.188 1.00 96.38 109 SER A O 1
ATOM 721 N N . GLY A 1 110 ? 11.916 9.300 -0.076 1.00 94.94 110 GLY A N 1
ATOM 722 C CA . GLY A 1 110 ? 10.795 10.187 -0.399 1.00 94.94 110 GLY A CA 1
ATOM 723 C C . GLY A 1 110 ? 9.509 9.802 0.321 1.00 94.94 110 GLY A C 1
ATOM 724 O O . GLY A 1 110 ? 9.545 9.240 1.419 1.00 94.94 110 GLY A O 1
ATOM 725 N N . GLU A 1 111 ? 8.372 10.123 -0.286 1.00 95.88 111 GLU A N 1
ATOM 726 C CA . GLU A 1 111 ? 7.060 9.913 0.324 1.00 95.88 111 GLU A CA 1
ATOM 727 C C . GLU A 1 111 ? 6.061 9.303 -0.658 1.00 95.88 111 GLU A C 1
ATOM 729 O O . GLU A 1 111 ? 5.967 9.697 -1.823 1.00 95.88 111 GLU A O 1
ATOM 734 N N . VAL A 1 112 ? 5.264 8.356 -0.167 1.00 97.25 112 VAL A N 1
ATOM 735 C CA . VAL A 1 112 ? 4.160 7.759 -0.924 1.00 97.25 112 VAL A CA 1
ATOM 736 C C . VAL A 1 112 ? 2.874 7.912 -0.133 1.00 97.25 112 VAL A C 1
ATOM 738 O O . VAL A 1 112 ? 2.802 7.538 1.038 1.00 97.25 112 VAL A O 1
ATOM 741 N N . LYS A 1 113 ? 1.832 8.420 -0.785 1.00 97.19 113 LYS A N 1
ATOM 742 C CA . LYS A 1 113 ? 0.514 8.634 -0.197 1.00 97.19 113 LYS A CA 1
ATOM 743 C C . LYS A 1 113 ? -0.547 7.858 -0.968 1.00 97.19 113 LYS A C 1
ATOM 745 O O . LYS A 1 113 ? -0.808 8.131 -2.136 1.00 97.19 113 LYS A O 1
ATOM 750 N N . PHE A 1 114 ? -1.205 6.920 -0.299 1.00 97.62 114 PHE A N 1
ATOM 751 C CA . PHE A 1 114 ? -2.406 6.253 -0.798 1.00 97.62 114 PHE A CA 1
ATOM 752 C C . PHE A 1 114 ? -3.640 6.930 -0.213 1.00 97.62 114 PHE A C 1
ATOM 754 O O . PHE A 1 114 ? -3.694 7.181 0.990 1.00 97.62 114 PHE A O 1
ATOM 761 N N . THR A 1 115 ? -4.649 7.210 -1.034 1.00 95.88 115 THR A N 1
ATOM 762 C CA . THR A 1 115 ? -5.922 7.761 -0.562 1.00 95.88 115 THR A CA 1
ATOM 763 C C . THR A 1 115 ? -7.114 7.134 -1.277 1.00 95.88 115 THR A C 1
ATOM 765 O O . THR A 1 115 ? -7.005 6.662 -2.412 1.00 95.88 115 THR A O 1
ATOM 768 N N . ASN A 1 116 ? -8.271 7.171 -0.613 1.00 92.81 116 ASN A N 1
ATOM 769 C CA . ASN A 1 116 ? -9.578 6.902 -1.211 1.00 92.81 116 ASN A CA 1
ATOM 770 C C . ASN A 1 116 ? -9.659 5.538 -1.927 1.00 92.81 116 ASN A C 1
ATOM 772 O O . ASN A 1 116 ? -10.037 5.447 -3.093 1.00 92.81 116 ASN A O 1
ATOM 776 N N . GLY A 1 117 ? -9.245 4.472 -1.239 1.00 93.31 117 GLY A N 1
ATOM 777 C CA . GLY A 1 117 ? -9.307 3.110 -1.775 1.00 93.31 117 GLY A CA 1
ATOM 778 C C . GLY A 1 117 ? -8.218 2.742 -2.789 1.00 93.31 117 GLY A C 1
ATOM 779 O O . GLY A 1 117 ? -8.361 1.746 -3.495 1.00 93.31 117 GLY A O 1
ATOM 780 N N . SER A 1 118 ? -7.119 3.493 -2.880 1.00 98.00 118 SER A N 1
ATOM 781 C CA . SER A 1 118 ? -5.972 3.059 -3.688 1.00 98.00 118 SER A CA 1
ATOM 782 C C . SER A 1 118 ? -5.396 1.724 -3.205 1.00 98.00 118 SER A C 1
ATOM 784 O O . SER A 1 118 ? -5.520 1.373 -2.031 1.00 98.00 118 SER A O 1
ATOM 786 N N . SER A 1 119 ? -4.772 0.957 -4.097 1.00 97.62 119 SER A N 1
ATOM 787 C CA . SER A 1 119 ? -4.293 -0.388 -3.760 1.00 97.62 119 SER A CA 1
ATOM 788 C C . SER A 1 119 ? -3.017 -0.793 -4.494 1.00 97.62 119 SER A C 1
ATOM 790 O O . SER A 1 119 ? -2.748 -0.313 -5.593 1.00 97.62 119 SER A O 1
ATOM 792 N N . VAL A 1 120 ? -2.246 -1.694 -3.883 1.00 98.19 120 VAL A N 1
ATOM 793 C CA . VAL A 1 120 ? -1.107 -2.404 -4.477 1.00 98.19 120 VAL A CA 1
ATOM 794 C C . VAL A 1 120 ? -1.312 -3.890 -4.227 1.00 98.19 120 VAL A C 1
ATOM 796 O O . VAL A 1 120 ? -1.385 -4.301 -3.069 1.00 98.19 120 VAL A O 1
ATOM 799 N N . ARG A 1 121 ? -1.489 -4.678 -5.292 1.00 97.50 121 ARG A N 1
ATOM 800 C CA . ARG A 1 121 ? -1.983 -6.059 -5.171 1.00 97.50 121 ARG A CA 1
ATOM 801 C C . ARG A 1 121 ? -1.382 -7.033 -6.160 1.00 97.50 121 ARG A C 1
ATOM 803 O O . ARG A 1 121 ? -1.027 -6.646 -7.272 1.00 97.50 121 ARG A O 1
ATOM 810 N N . ASN A 1 122 ? -1.337 -8.311 -5.803 1.00 97.62 122 ASN A N 1
ATOM 811 C CA . ASN A 1 122 ? -0.923 -9.406 -6.686 1.00 97.62 122 ASN A CA 1
ATOM 812 C C . ASN A 1 122 ? 0.448 -9.181 -7.346 1.00 97.62 122 ASN A C 1
ATOM 814 O O . ASN A 1 122 ? 0.705 -9.661 -8.447 1.00 97.62 122 ASN A O 1
ATOM 818 N N . CYS A 1 123 ? 1.320 -8.396 -6.718 1.00 98.56 123 CYS A N 1
ATOM 819 C CA . CYS A 1 123 ? 2.640 -8.113 -7.261 1.00 98.56 123 CYS A CA 1
ATOM 820 C C . CYS A 1 123 ? 3.609 -9.247 -6.908 1.00 98.56 123 CYS A C 1
ATOM 822 O O . CYS A 1 123 ? 3.365 -10.036 -5.996 1.00 98.56 123 CYS A O 1
ATOM 824 N N . THR A 1 124 ? 4.702 -9.370 -7.657 1.00 98.25 124 THR A N 1
ATOM 825 C CA . THR A 1 124 ? 5.666 -10.462 -7.473 1.00 98.25 124 THR A CA 1
ATOM 826 C C . THR A 1 124 ? 7.091 -9.933 -7.435 1.00 98.25 124 THR A C 1
ATOM 828 O O . THR A 1 124 ? 7.503 -9.178 -8.310 1.00 98.25 124 THR A O 1
ATOM 831 N N . ALA A 1 125 ? 7.840 -10.360 -6.425 1.00 97.75 125 ALA A N 1
ATOM 832 C CA . ALA A 1 125 ? 9.276 -10.158 -6.282 1.00 97.75 125 ALA A CA 1
ATOM 833 C C . ALA A 1 125 ? 9.837 -11.227 -5.335 1.00 97.75 125 ALA A C 1
ATOM 835 O O . ALA A 1 125 ? 9.070 -11.922 -4.659 1.00 97.75 125 ALA A O 1
ATOM 836 N N . THR A 1 126 ? 11.162 -11.349 -5.274 1.00 95.94 126 THR A N 1
ATOM 837 C CA . THR A 1 126 ? 11.840 -12.250 -4.330 1.00 95.94 126 THR A CA 1
ATOM 838 C C . THR A 1 126 ? 11.751 -11.718 -2.898 1.00 95.94 126 THR A C 1
ATOM 840 O O . THR A 1 126 ? 11.597 -12.497 -1.961 1.00 95.94 126 THR A O 1
ATOM 843 N N . VAL A 1 127 ? 11.808 -10.397 -2.723 1.00 95.56 127 VAL A N 1
ATOM 844 C CA . VAL A 1 127 ? 11.740 -9.716 -1.425 1.00 95.56 127 VAL A CA 1
ATOM 845 C C . VAL A 1 127 ? 10.709 -8.592 -1.493 1.00 95.56 127 VAL A C 1
ATOM 847 O O . VAL A 1 127 ? 10.756 -7.756 -2.391 1.00 95.56 127 VAL A O 1
ATOM 850 N N . GLY A 1 128 ? 9.777 -8.575 -0.536 1.00 95.06 128 GLY A N 1
ATOM 851 C CA . GLY A 1 128 ? 8.742 -7.546 -0.426 1.00 95.06 128 GLY A CA 1
ATOM 852 C C . GLY A 1 128 ? 7.899 -7.447 -1.689 1.00 95.06 128 GLY A C 1
ATOM 853 O O . GLY A 1 128 ? 8.041 -6.503 -2.448 1.00 95.06 128 GLY A O 1
ATOM 854 N N . LYS A 1 129 ? 7.035 -8.429 -1.955 1.00 97.12 129 LYS A N 1
ATOM 855 C CA . LYS A 1 129 ? 6.221 -8.480 -3.187 1.00 97.12 129 LYS A CA 1
ATOM 856 C C . LYS A 1 129 ? 5.471 -7.180 -3.488 1.00 97.12 129 LYS A C 1
ATOM 858 O O . LYS A 1 129 ? 5.443 -6.742 -4.638 1.00 97.12 129 LYS A O 1
ATOM 863 N N . THR A 1 130 ? 4.875 -6.575 -2.470 1.00 97.19 130 THR A N 1
ATOM 864 C CA . THR A 1 130 ? 4.014 -5.400 -2.597 1.00 97.19 130 THR A CA 1
ATOM 865 C C . THR A 1 130 ? 4.837 -4.130 -2.484 1.00 97.19 130 THR A C 1
ATOM 867 O O . THR A 1 130 ? 4.823 -3.320 -3.411 1.00 97.19 130 THR A O 1
ATOM 870 N N . LEU A 1 131 ? 5.570 -3.975 -1.376 1.00 97.44 131 LEU A N 1
ATOM 871 C CA . LEU A 1 131 ? 6.340 -2.773 -1.059 1.00 97.44 131 LEU A CA 1
ATOM 872 C C . LEU A 1 131 ? 7.707 -3.126 -0.471 1.00 97.44 131 LEU A C 1
ATOM 874 O O . LEU A 1 131 ? 7.826 -4.055 0.329 1.00 97.44 131 LEU A O 1
ATOM 878 N N . VAL A 1 132 ? 8.709 -2.312 -0.788 1.00 97.88 132 VAL A N 1
ATOM 879 C CA . VAL A 1 132 ? 9.973 -2.227 -0.044 1.00 97.88 132 VAL A CA 1
ATOM 880 C C . VAL A 1 132 ? 10.260 -0.756 0.221 1.00 97.88 132 VAL A C 1
ATOM 882 O O . VAL A 1 132 ? 10.169 0.062 -0.691 1.00 97.88 132 VAL A O 1
ATOM 885 N N . ILE A 1 133 ? 10.589 -0.428 1.469 1.00 97.00 133 ILE A N 1
ATOM 886 C CA . ILE A 1 133 ? 10.933 0.925 1.912 1.00 97.00 133 ILE A CA 1
ATOM 887 C C . ILE A 1 133 ? 12.353 0.868 2.471 1.00 97.00 133 ILE A C 1
ATOM 889 O O . ILE A 1 133 ? 12.584 0.177 3.462 1.00 97.00 133 ILE A O 1
ATOM 893 N N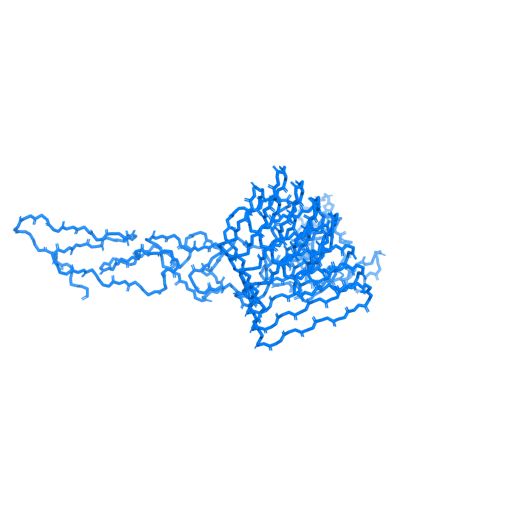 . LYS A 1 134 ? 13.305 1.562 1.844 1.00 96.12 134 LYS A N 1
ATOM 894 C CA . LYS A 1 134 ? 14.673 1.708 2.372 1.00 96.12 134 LYS A CA 1
ATOM 895 C C . LYS A 1 134 ? 14.785 2.942 3.255 1.00 96.12 134 LYS A C 1
ATOM 897 O O . LYS A 1 134 ? 15.230 2.848 4.396 1.00 96.12 134 LYS A O 1
ATOM 902 N N . ALA A 1 135 ? 14.327 4.082 2.751 1.00 93.44 135 ALA A N 1
ATOM 903 C CA . ALA A 1 135 ? 14.175 5.316 3.504 1.00 93.44 135 ALA A CA 1
ATOM 904 C C . ALA A 1 135 ? 12.921 6.064 3.033 1.00 93.44 135 ALA A C 1
ATOM 906 O O . ALA A 1 135 ? 12.473 5.905 1.902 1.00 93.44 135 ALA A O 1
ATOM 907 N N . GLY A 1 136 ? 12.350 6.899 3.900 1.00 92.81 136 GLY A N 1
ATOM 908 C CA . GLY A 1 136 ? 11.122 7.639 3.603 1.00 92.81 136 GLY A CA 1
ATOM 909 C C . GLY A 1 136 ? 9.888 7.074 4.298 1.00 92.81 136 GLY A C 1
ATOM 910 O O . GLY A 1 136 ? 9.999 6.272 5.225 1.00 92.81 136 GLY A O 1
ATOM 911 N N . THR A 1 137 ? 8.714 7.539 3.866 1.00 94.50 137 THR A N 1
ATOM 912 C CA . THR A 1 137 ? 7.440 7.231 4.530 1.00 94.50 137 THR A CA 1
ATOM 913 C C . THR A 1 137 ? 6.368 6.845 3.524 1.00 94.50 137 THR A C 1
ATOM 915 O O . THR A 1 137 ? 6.138 7.545 2.538 1.00 94.50 137 THR A O 1
ATOM 918 N N . ILE A 1 138 ? 5.644 5.767 3.817 1.00 96.00 138 ILE A N 1
ATOM 919 C CA . ILE A 1 138 ? 4.419 5.410 3.103 1.00 96.00 138 ILE A CA 1
ATOM 920 C C . ILE A 1 138 ? 3.224 5.611 4.032 1.00 96.00 138 ILE A C 1
ATOM 922 O O . ILE A 1 138 ? 3.118 4.978 5.083 1.00 96.00 138 ILE A O 1
ATOM 926 N N . THR A 1 139 ? 2.305 6.478 3.614 1.00 96.56 139 THR A N 1
ATOM 927 C CA . THR A 1 139 ? 1.087 6.814 4.354 1.00 96.56 139 THR A CA 1
ATOM 928 C C . THR A 1 139 ? -0.145 6.379 3.574 1.00 96.56 139 THR A C 1
ATOM 930 O O . THR A 1 139 ? -0.324 6.750 2.414 1.00 96.56 139 THR A O 1
ATOM 933 N N . TYR A 1 140 ? -1.041 5.639 4.219 1.00 96.75 140 TYR A N 1
ATOM 934 C CA . TYR A 1 140 ? -2.373 5.357 3.694 1.00 96.75 140 TYR A CA 1
ATOM 935 C C . TYR A 1 140 ? -3.410 6.176 4.461 1.00 96.75 140 TYR A C 1
ATOM 937 O O . TYR A 1 140 ? -3.572 6.007 5.667 1.00 96.75 140 TYR A O 1
ATOM 945 N N . VAL A 1 141 ? -4.138 7.045 3.764 1.00 95.81 141 VAL A N 1
ATOM 946 C CA . VAL A 1 141 ? -5.210 7.870 4.332 1.00 95.81 141 VAL A CA 1
ATOM 947 C C . VAL A 1 141 ? -6.564 7.240 4.014 1.00 95.81 141 VAL A C 1
ATOM 949 O O . VAL A 1 141 ? -6.889 6.990 2.852 1.00 95.81 141 VAL A O 1
ATOM 952 N N . PHE A 1 142 ? -7.362 6.990 5.051 1.00 94.12 142 PHE A N 1
ATOM 953 C CA . PHE A 1 142 ? -8.691 6.382 4.928 1.00 94.12 142 PHE A CA 1
ATOM 954 C C . PHE A 1 142 ? -9.682 7.281 4.159 1.00 94.12 142 PHE A C 1
ATOM 956 O O . PHE A 1 142 ? -9.547 8.508 4.184 1.00 94.12 142 PHE A O 1
ATOM 963 N N . PRO A 1 143 ? -10.726 6.708 3.520 1.00 94.50 143 PRO A N 1
ATOM 964 C CA . PRO A 1 143 ? -11.155 5.303 3.574 1.00 94.50 143 PRO A CA 1
ATOM 965 C C . PRO A 1 143 ? -10.326 4.365 2.683 1.00 94.50 143 PRO A C 1
ATOM 967 O O . PRO A 1 143 ? -9.685 4.796 1.722 1.00 94.50 143 PRO A O 1
ATOM 970 N N . THR A 1 144 ? -10.376 3.069 2.995 1.00 93.62 144 THR A N 1
ATOM 971 C CA . THR A 1 144 ? -9.884 1.996 2.118 1.00 93.62 144 THR A CA 1
ATOM 972 C C . THR A 1 144 ? -11.035 1.442 1.257 1.00 93.62 144 THR A C 1
ATOM 974 O O . THR A 1 144 ? -12.174 1.911 1.343 1.00 93.62 144 THR A O 1
ATOM 977 N N . LEU A 1 145 ? -10.755 0.455 0.400 1.00 93.81 145 LEU A N 1
ATOM 978 C CA . LEU A 1 145 ? -11.784 -0.234 -0.386 1.00 93.81 145 LEU A CA 1
ATOM 979 C C . LEU A 1 145 ? -12.777 -0.977 0.525 1.00 93.81 145 LEU A C 1
ATOM 981 O O . LEU A 1 145 ? -12.407 -1.522 1.563 1.00 93.81 145 LEU A O 1
ATOM 985 N N . ALA A 1 146 ? -14.049 -1.045 0.126 1.00 94.31 146 ALA A N 1
ATOM 986 C CA . ALA A 1 146 ? -15.022 -1.868 0.841 1.00 94.31 146 ALA A CA 1
ATOM 987 C C . ALA A 1 146 ? -14.577 -3.341 0.825 1.00 94.31 146 ALA A C 1
ATOM 989 O O . ALA A 1 146 ? -14.161 -3.843 -0.218 1.00 94.31 146 ALA A O 1
ATOM 990 N N . GLY A 1 147 ? -14.638 -4.016 1.975 1.00 95.81 147 GLY A N 1
ATOM 991 C CA . GLY A 1 147 ? -14.062 -5.362 2.106 1.00 95.81 147 GLY A CA 1
ATOM 992 C C . GLY A 1 147 ? -12.583 -5.394 2.462 1.00 95.81 147 GLY A C 1
ATOM 993 O O . GLY A 1 147 ? -11.997 -6.472 2.485 1.00 95.81 147 GLY A O 1
ATOM 994 N N . TYR A 1 148 ? -11.982 -4.250 2.777 1.00 96.88 148 TYR A N 1
ATOM 995 C CA . TYR A 1 148 ? -10.584 -4.169 3.170 1.00 96.88 148 TYR A CA 1
ATOM 996 C C . TYR A 1 148 ? -10.418 -3.395 4.470 1.00 96.88 148 TYR A C 1
ATOM 998 O O . TYR A 1 148 ? -11.278 -2.604 4.862 1.00 96.88 148 TYR A O 1
ATOM 1006 N N . TRP A 1 149 ? -9.302 -3.635 5.144 1.00 97.00 149 TRP A N 1
ATOM 1007 C CA . TRP A 1 149 ? -8.986 -3.014 6.415 1.00 97.00 149 TRP A CA 1
ATOM 1008 C C . TRP A 1 149 ? -7.502 -2.663 6.512 1.00 97.00 149 TRP A C 1
ATOM 1010 O O . TRP A 1 149 ? -6.647 -3.254 5.849 1.00 97.00 149 TRP A O 1
ATOM 1020 N N . LEU A 1 150 ? -7.204 -1.685 7.363 1.00 96.19 150 LEU A N 1
ATOM 1021 C CA . LEU A 1 150 ? -5.854 -1.353 7.807 1.00 96.19 150 LEU A CA 1
ATOM 1022 C C . LEU A 1 150 ? -5.885 -0.999 9.297 1.00 96.19 150 LEU A C 1
ATOM 1024 O O . LEU A 1 150 ? -6.888 -0.460 9.772 1.00 96.19 150 LEU A O 1
ATOM 1028 N N . PRO A 1 151 ? -4.816 -1.269 10.063 1.00 93.00 151 PRO A N 1
ATOM 1029 C CA . PRO A 1 151 ? -4.698 -0.676 11.386 1.00 93.00 151 PRO A CA 1
ATOM 1030 C C . PRO A 1 151 ? -4.552 0.839 11.218 1.00 93.00 151 PRO A C 1
ATOM 1032 O O . PRO A 1 151 ? -3.907 1.301 10.280 1.00 93.00 151 PRO A O 1
ATOM 1035 N N . GLN A 1 152 ? -5.153 1.622 12.109 1.00 90.12 152 GLN A N 1
ATOM 1036 C CA . GLN A 1 152 ? -5.109 3.077 11.996 1.00 90.12 152 GLN A CA 1
ATOM 1037 C C . GLN A 1 152 ? -4.710 3.749 13.292 1.00 90.12 152 GLN A C 1
ATOM 1039 O O . GLN A 1 152 ? -5.061 3.300 14.385 1.00 90.12 152 GLN A O 1
ATOM 1044 N N . VAL A 1 153 ? -4.044 4.878 13.126 1.00 90.38 153 VAL A N 1
ATOM 1045 C CA . VAL A 1 153 ? -3.838 5.886 14.151 1.00 90.38 153 VAL A CA 1
ATOM 1046 C C . VAL A 1 153 ? -4.445 7.192 13.660 1.00 90.38 153 VAL A C 1
ATOM 1048 O O . VAL A 1 153 ? -4.461 7.477 12.461 1.00 90.38 153 VAL A O 1
ATOM 1051 N N . GLU A 1 154 ? -4.947 8.000 14.584 1.00 92.75 154 GLU A N 1
ATOM 1052 C CA . GLU A 1 154 ? -5.301 9.372 14.249 1.00 92.75 154 GLU A CA 1
ATOM 1053 C C . GLU A 1 154 ? -4.023 10.210 14.241 1.00 92.75 154 GLU A C 1
ATOM 1055 O O . GLU A 1 154 ? -3.289 10.250 15.230 1.00 92.75 154 GLU A O 1
ATOM 1060 N N . CYS A 1 155 ? -3.747 10.872 13.123 1.00 94.56 155 CYS A N 1
ATOM 1061 C CA . CYS A 1 155 ? -2.582 11.731 13.004 1.00 94.56 155 CYS A CA 1
ATOM 1062 C C . CYS A 1 155 ? -2.746 12.966 13.894 1.00 94.56 155 CYS A C 1
ATOM 1064 O O . CYS A 1 155 ? -3.615 13.808 13.671 1.00 94.56 155 CYS A O 1
ATOM 1066 N N . ARG A 1 156 ? -1.911 13.066 14.924 1.00 94.12 156 ARG A N 1
ATOM 1067 C CA . ARG A 1 156 ? -1.898 14.170 15.885 1.00 94.12 156 ARG A CA 1
ATOM 1068 C C . ARG A 1 156 ? -0.464 14.604 16.137 1.00 94.12 156 ARG A C 1
ATOM 1070 O O . ARG A 1 156 ? 0.456 13.795 16.053 1.00 94.12 156 ARG A O 1
ATOM 1077 N N . VAL A 1 157 ? -0.283 15.866 16.496 1.00 92.62 157 VAL A N 1
ATOM 1078 C CA . VAL A 1 157 ? 1.011 16.392 16.914 1.00 92.62 157 VAL A CA 1
ATOM 1079 C C . VAL A 1 157 ? 1.323 15.874 18.310 1.00 92.62 157 VAL A C 1
ATOM 1081 O O . VAL A 1 157 ? 0.693 16.263 19.295 1.00 92.62 157 VAL A O 1
ATOM 1084 N N . TYR A 1 158 ? 2.307 14.984 18.407 1.00 92.38 158 TYR A N 1
ATOM 1085 C CA . TYR A 1 158 ? 2.854 14.583 19.695 1.00 92.38 158 TYR A CA 1
ATOM 1086 C C . TYR A 1 158 ? 3.682 15.738 20.240 1.00 92.38 158 TYR A C 1
ATOM 1088 O O . TYR A 1 158 ? 4.569 16.263 19.573 1.00 92.38 158 TYR A O 1
ATOM 1096 N N . ARG A 1 159 ? 3.364 16.165 21.454 1.00 89.31 159 ARG A N 1
ATOM 1097 C CA . ARG A 1 159 ? 4.063 17.238 22.162 1.00 89.31 159 ARG A CA 1
ATOM 1098 C C . ARG A 1 159 ? 4.957 16.630 23.240 1.00 89.31 159 ARG A C 1
ATOM 1100 O O . ARG A 1 159 ? 4.728 15.491 23.656 1.00 89.31 159 ARG A O 1
ATOM 1107 N N . GLU A 1 160 ? 5.962 17.378 23.681 1.00 87.44 160 GLU A N 1
ATOM 1108 C CA . GLU A 1 160 ? 6.836 16.956 24.781 1.00 87.44 160 GLU A CA 1
ATOM 1109 C C . GLU A 1 160 ? 6.043 16.557 26.041 1.00 87.44 160 GLU A C 1
ATOM 1111 O O . GLU A 1 160 ? 4.912 16.996 26.277 1.00 87.44 160 GLU A O 1
ATOM 1116 N N . SER A 1 161 ? 6.621 15.663 26.848 1.00 87.94 161 SER A N 1
ATOM 1117 C CA . SER A 1 161 ? 5.978 15.155 28.062 1.00 87.94 161 SER A CA 1
ATOM 1118 C C . SER A 1 161 ? 5.784 16.253 29.110 1.00 87.94 161 SER A C 1
ATOM 1120 O O . SER A 1 161 ? 6.664 17.086 29.309 1.00 87.94 161 SER A O 1
ATOM 1122 N N . CYS A 1 162 ? 4.671 16.196 29.844 1.00 87.25 162 CYS A N 1
ATOM 1123 C CA . CYS A 1 162 ? 4.426 17.093 30.971 1.00 87.25 162 CYS A CA 1
ATOM 1124 C C . CYS A 1 162 ? 5.492 16.929 32.070 1.00 87.25 162 CYS A C 1
ATOM 1126 O O . CYS A 1 162 ? 5.864 15.791 32.375 1.00 87.25 162 CYS A O 1
ATOM 1128 N N . PRO A 1 163 ? 5.955 18.027 32.697 1.00 85.44 163 PRO A N 1
ATOM 1129 C CA . PRO A 1 163 ? 6.863 17.947 33.833 1.00 85.44 163 PRO A CA 1
ATOM 1130 C C . PRO A 1 163 ? 6.181 17.258 35.022 1.00 85.44 163 PRO A C 1
ATOM 1132 O O . PRO A 1 163 ? 4.974 17.395 35.224 1.00 85.44 163 PRO A O 1
ATOM 1135 N N . THR A 1 164 ? 6.961 16.539 35.829 1.00 86.75 164 THR A N 1
ATOM 1136 C CA . THR A 1 164 ? 6.475 15.917 37.070 1.00 86.75 164 THR A CA 1
ATOM 1137 C C . THR A 1 164 ? 6.122 16.991 38.093 1.00 86.75 164 THR A C 1
ATOM 1139 O O . THR A 1 164 ? 6.938 17.883 38.346 1.00 86.75 164 THR A O 1
ATOM 1142 N N . GLY A 1 165 ? 4.945 16.908 38.711 1.00 86.50 165 GLY A N 1
ATOM 1143 C CA . GLY A 1 165 ? 4.471 17.959 39.610 1.00 86.50 165 GLY A CA 1
ATOM 1144 C C . GLY A 1 165 ? 3.320 17.532 40.511 1.00 86.50 165 GLY A C 1
ATOM 1145 O O . GLY A 1 165 ? 3.185 16.368 40.880 1.00 86.50 165 GLY A O 1
ATOM 1146 N N . THR A 1 166 ? 2.485 18.492 40.911 1.00 92.00 166 THR A N 1
ATOM 1147 C CA . THR A 1 166 ? 1.243 18.165 41.620 1.00 92.00 166 THR A CA 1
ATOM 1148 C C . THR A 1 166 ? 0.242 17.529 40.647 1.00 92.00 166 THR A C 1
ATOM 1150 O O . THR A 1 166 ? 0.228 17.904 39.472 1.00 92.00 166 THR A O 1
ATOM 1153 N N . PRO A 1 167 ? -0.651 16.630 41.106 1.00 91.38 167 PRO A N 1
ATOM 1154 C CA . PRO A 1 167 ? -1.642 16.000 40.230 1.00 91.38 167 PRO A CA 1
ATOM 1155 C C . PRO A 1 167 ? -2.477 17.005 39.421 1.00 91.38 167 PRO A C 1
ATOM 1157 O O . PRO A 1 167 ? -2.701 16.800 38.233 1.00 91.38 167 PRO A O 1
ATOM 1160 N N . ALA A 1 168 ? -2.857 18.128 40.041 1.00 89.12 168 ALA A N 1
ATOM 1161 C CA . ALA A 1 168 ? -3.610 19.195 39.382 1.00 89.12 168 ALA A CA 1
ATOM 1162 C C . ALA A 1 168 ? -2.812 19.885 38.258 1.00 89.12 168 ALA A C 1
ATOM 1164 O O . ALA A 1 168 ? -3.362 20.166 37.195 1.00 89.12 168 ALA A O 1
ATOM 1165 N N . ALA A 1 169 ? -1.513 20.130 38.466 1.00 87.44 169 ALA A N 1
ATOM 1166 C CA . ALA A 1 169 ? -0.654 20.727 37.445 1.00 87.44 169 ALA A CA 1
ATOM 1167 C C . ALA A 1 169 ? -0.419 19.766 36.269 1.00 87.44 169 ALA A C 1
ATOM 1169 O O . ALA A 1 169 ? -0.443 20.182 35.109 1.00 87.44 169 ALA A O 1
ATOM 1170 N N . GLU A 1 170 ? -0.240 18.473 36.548 1.00 89.12 170 GLU A N 1
ATOM 1171 C CA . GLU A 1 170 ? -0.090 17.469 35.494 1.00 89.12 170 GLU A CA 1
ATOM 1172 C C . GLU A 1 170 ? -1.375 17.274 34.682 1.00 89.12 170 GLU A C 1
ATOM 1174 O O . GLU A 1 170 ? -1.309 17.098 33.467 1.00 89.12 170 GLU A O 1
ATOM 1179 N N . GLU A 1 171 ? -2.542 17.301 35.328 1.00 89.88 171 GLU A N 1
ATOM 1180 C CA . GLU A 1 171 ? -3.839 17.214 34.651 1.00 89.88 171 GLU A CA 1
ATOM 1181 C C . GLU A 1 171 ? -4.076 18.413 33.729 1.00 89.88 171 GLU A C 1
ATOM 1183 O O . GLU A 1 171 ? -4.406 18.228 32.557 1.00 89.88 171 GLU A O 1
ATOM 1188 N N . GLN A 1 172 ? -3.813 19.631 34.211 1.00 88.38 172 GLN A N 1
ATOM 1189 C CA . GLN A 1 172 ? -3.906 20.838 33.391 1.00 88.38 172 GLN A CA 1
ATOM 1190 C C . GLN A 1 172 ? -2.944 20.788 32.194 1.00 88.38 172 GLN A C 1
ATOM 1192 O O . GLN A 1 172 ? -3.337 21.116 31.073 1.00 88.38 172 GLN A O 1
ATOM 1197 N N . CYS A 1 173 ? -1.709 20.320 32.403 1.00 88.19 173 CYS A N 1
ATOM 1198 C CA . CYS A 1 173 ? -0.749 20.134 31.319 1.00 88.19 173 CYS A CA 1
ATOM 1199 C C . CYS A 1 173 ? -1.225 19.092 30.297 1.00 88.19 173 CYS A C 1
ATOM 1201 O O . CYS A 1 173 ? -1.146 19.340 29.095 1.00 88.19 173 CYS A O 1
ATOM 1203 N N . ARG A 1 174 ? -1.759 17.945 30.742 1.00 89.81 174 ARG A N 1
ATOM 1204 C CA . ARG A 1 174 ? -2.305 16.913 29.843 1.00 89.81 174 ARG A CA 1
ATOM 1205 C C . ARG A 1 174 ? -3.458 17.460 29.001 1.00 89.81 174 ARG A C 1
ATOM 1207 O O . ARG A 1 174 ? -3.436 17.288 27.787 1.00 89.81 174 ARG A O 1
ATOM 1214 N N . ALA A 1 175 ? -4.390 18.194 29.608 1.00 88.38 175 ALA A N 1
ATOM 1215 C CA . ALA A 1 175 ? -5.495 18.827 28.888 1.00 88.38 175 ALA A CA 1
ATOM 1216 C C . ALA A 1 175 ? -5.003 19.829 27.828 1.00 88.38 175 ALA A C 1
ATOM 1218 O O . ALA A 1 175 ? -5.484 19.829 26.694 1.00 88.38 175 ALA A O 1
ATOM 1219 N N . GLN A 1 176 ? -4.005 20.651 28.166 1.00 87.50 176 GLN A N 1
ATOM 1220 C CA . GLN A 1 176 ? -3.396 21.581 27.218 1.00 87.50 176 GLN A CA 1
ATOM 1221 C C . GLN A 1 176 ? -2.673 20.846 26.085 1.00 87.50 176 GLN A C 1
ATOM 1223 O O . GLN A 1 176 ? -2.835 21.194 24.918 1.00 87.50 176 GLN A O 1
ATOM 1228 N N . ARG A 1 177 ? -1.909 19.800 26.408 1.00 88.94 177 ARG A N 1
ATOM 1229 C CA . ARG A 1 177 ? -1.206 18.961 25.434 1.00 88.94 177 ARG A CA 1
ATOM 1230 C C . ARG A 1 177 ? -2.174 18.345 24.425 1.00 88.94 177 ARG A C 1
ATOM 1232 O O . ARG A 1 177 ? -1.907 18.379 23.227 1.00 88.94 177 ARG A O 1
AT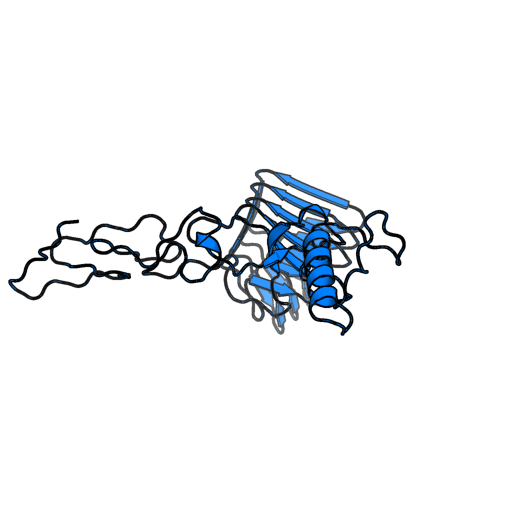OM 1239 N N . ASP A 1 178 ? -3.306 17.835 24.900 1.00 88.69 178 ASP A N 1
ATOM 1240 C CA . ASP A 1 178 ? -4.332 17.230 24.056 1.00 88.69 178 ASP A CA 1
ATOM 1241 C C . ASP A 1 178 ? -5.013 18.292 23.169 1.00 88.69 178 ASP A C 1
ATOM 1243 O O . ASP A 1 178 ? -5.191 18.065 21.971 1.00 88.69 178 ASP A O 1
ATOM 1247 N N . ALA A 1 179 ? -5.280 19.494 23.695 1.00 87.50 179 ALA A N 1
ATOM 1248 C CA . ALA A 1 179 ? -5.774 20.631 22.909 1.00 87.50 179 ALA A CA 1
ATOM 1249 C C . ALA A 1 179 ? -4.765 21.122 21.851 1.00 87.50 179 ALA A C 1
ATOM 1251 O O . ALA A 1 179 ? -5.166 21.544 20.767 1.00 87.50 179 ALA A O 1
ATOM 1252 N N . CYS A 1 180 ? -3.465 21.024 22.139 1.00 88.31 180 CYS A N 1
ATOM 1253 C CA . CYS A 1 180 ? -2.359 21.363 21.239 1.00 88.31 180 CYS A CA 1
ATOM 1254 C C . CYS A 1 180 ? -2.021 20.255 20.228 1.00 88.31 180 CYS A C 1
ATOM 1256 O O . CYS A 1 180 ? -1.235 20.484 19.307 1.00 88.31 180 CYS A O 1
ATOM 1258 N N . SER A 1 181 ? -2.599 19.059 20.376 1.00 90.19 181 SER A N 1
ATOM 1259 C CA . SER A 1 181 ? -2.331 17.909 19.498 1.00 90.19 181 SER A CA 1
ATOM 1260 C C . SER A 1 181 ? -2.889 18.069 18.078 1.00 90.19 181 SER A C 1
ATOM 1262 O O . SER A 1 181 ? -2.567 17.290 17.187 1.00 90.19 181 SER A O 1
ATOM 1264 N N . GLN A 1 182 ? -3.725 19.081 17.860 1.00 88.94 182 GLN A N 1
ATOM 1265 C CA . GLN A 1 182 ? -4.320 19.423 16.565 1.00 88.94 182 GLN A CA 1
ATOM 1266 C C . GLN A 1 182 ? -3.664 20.639 15.895 1.00 88.94 182 GLN A C 1
ATOM 1268 O O . GLN A 1 182 ? -4.070 21.017 14.802 1.00 88.94 182 GLN A O 1
ATOM 1273 N N . LEU A 1 183 ? -2.696 21.278 16.559 1.00 86.69 183 LEU A N 1
ATOM 1274 C CA . LEU A 1 183 ? -2.049 22.491 16.066 1.00 86.69 183 LEU A CA 1
ATOM 1275 C C . LEU A 1 183 ? -0.700 22.127 15.430 1.00 86.69 183 LEU A C 1
ATOM 1277 O O . LEU A 1 183 ? 0.109 21.517 16.134 1.00 86.69 183 LEU A O 1
ATOM 1281 N N . PRO A 1 184 ? -0.434 22.500 14.163 1.00 80.56 184 PRO A N 1
ATOM 1282 C CA . PRO A 1 184 ? 0.840 22.236 13.485 1.00 80.56 184 PRO A CA 1
ATOM 1283 C C . PRO A 1 184 ? 1.993 23.129 13.979 1.00 80.56 184 PRO A C 1
ATOM 1285 O O . PRO A 1 184 ? 3.128 22.942 13.561 1.00 80.56 184 PRO A O 1
ATOM 1288 N N . ASP A 1 185 ? 1.731 24.091 14.872 1.00 74.69 185 ASP A N 1
ATOM 1289 C CA . ASP A 1 185 ? 2.732 25.049 15.354 1.00 74.69 185 ASP A CA 1
ATOM 1290 C C . ASP A 1 185 ? 3.989 24.352 15.901 1.00 74.69 185 ASP A C 1
ATOM 1292 O O . ASP A 1 185 ? 3.915 23.580 16.868 1.00 74.69 185 ASP A O 1
ATOM 1296 N N . ASP A 1 186 ? 5.140 24.668 15.304 1.00 63.28 186 ASP A N 1
ATOM 1297 C CA . ASP A 1 186 ? 6.392 23.924 15.482 1.00 63.28 186 ASP A CA 1
ATOM 1298 C C . ASP A 1 186 ? 7.502 24.710 16.221 1.00 63.28 186 ASP A C 1
ATOM 1300 O O . ASP A 1 186 ? 8.620 24.218 16.322 1.00 63.28 186 ASP A O 1
ATOM 1304 N N . ILE A 1 187 ? 7.239 25.922 16.744 1.00 55.78 187 ILE A N 1
ATOM 1305 C CA . ILE A 1 187 ? 8.320 26.882 17.074 1.00 55.78 187 ILE A CA 1
ATOM 1306 C C . ILE A 1 187 ? 8.479 27.216 18.577 1.00 55.78 187 ILE A C 1
ATOM 1308 O O . ILE A 1 187 ? 7.629 27.858 19.201 1.00 55.78 187 ILE A O 1
ATOM 1312 N N . ASP A 1 188 ? 9.636 26.803 19.114 1.00 51.41 188 ASP A N 1
ATOM 1313 C CA . ASP A 1 188 ? 10.533 27.474 20.080 1.00 51.41 188 ASP A CA 1
ATOM 1314 C C . ASP A 1 188 ? 9.911 28.363 21.167 1.00 51.41 188 ASP A C 1
ATOM 1316 O O . ASP A 1 188 ? 10.214 29.556 21.264 1.00 51.41 188 ASP A O 1
ATOM 1320 N N . GLY A 1 189 ? 9.041 27.804 22.015 1.00 49.69 189 GLY A N 1
ATOM 1321 C CA . GLY A 1 189 ? 8.584 28.468 23.250 1.00 49.69 189 GLY A CA 1
ATOM 1322 C C . GLY A 1 189 ? 7.872 29.817 23.052 1.00 49.69 189 GLY A C 1
ATOM 1323 O O . GLY A 1 189 ? 7.628 30.531 24.021 1.00 49.69 189 GLY A O 1
ATOM 1324 N N . SER A 1 190 ? 7.545 30.168 21.807 1.00 51.09 190 SER A N 1
ATOM 1325 C CA . SER A 1 190 ? 6.964 31.447 21.389 1.00 51.09 190 SER A CA 1
ATOM 1326 C C . SER A 1 190 ? 5.764 31.251 20.458 1.00 51.09 190 SER A C 1
ATOM 1328 O O . SER A 1 190 ? 5.314 32.193 19.806 1.00 51.09 190 SER A O 1
ATOM 1330 N N . ALA A 1 191 ? 5.198 30.038 20.430 1.00 52.28 191 ALA A N 1
ATOM 1331 C CA . ALA A 1 191 ? 3.916 29.789 19.791 1.00 52.28 191 ALA A CA 1
ATOM 1332 C C . ALA A 1 191 ? 2.836 30.696 20.425 1.00 52.28 191 ALA A C 1
ATOM 1334 O O . ALA A 1 191 ? 2.686 30.699 21.653 1.00 52.28 191 ALA A O 1
ATOM 1335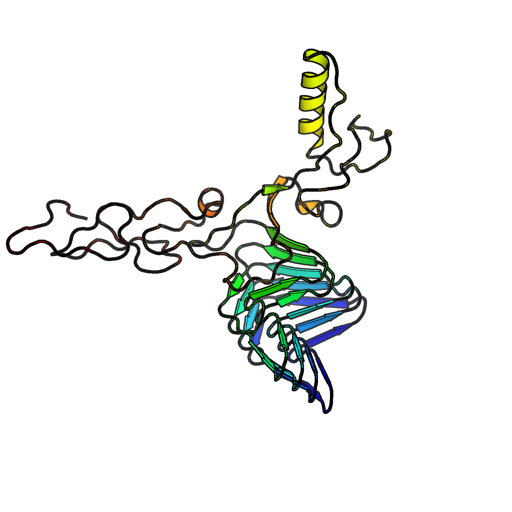 N N . PRO A 1 192 ? 2.039 31.433 19.627 1.00 51.75 192 PRO A N 1
ATOM 1336 C CA . PRO A 1 192 ? 0.989 32.327 20.133 1.00 51.75 192 PRO A CA 1
ATOM 1337 C C . PRO A 1 192 ? -0.106 31.588 20.929 1.00 51.75 192 PRO A C 1
ATOM 1339 O O . PRO A 1 192 ? -0.905 32.217 21.618 1.00 51.75 192 PRO A O 1
ATOM 1342 N N . SER A 1 193 ? -0.124 30.255 20.845 1.00 62.22 193 SER A N 1
ATOM 1343 C CA . SER A 1 193 ? -1.066 29.322 21.461 1.00 62.22 193 SER A CA 1
ATOM 1344 C C . SER A 1 193 ? -0.629 28.785 22.839 1.00 62.22 193 SER A C 1
ATOM 1346 O O . SER A 1 193 ? -1.422 28.129 23.513 1.00 62.22 193 SER A O 1
ATOM 1348 N N . GLY A 1 194 ? 0.607 29.056 23.288 1.00 74.12 194 GLY A N 1
ATOM 1349 C CA . GLY A 1 194 ? 1.130 28.587 24.582 1.00 74.12 194 GLY A CA 1
ATOM 1350 C C . GLY A 1 194 ? 1.454 27.087 24.645 1.00 74.12 194 GLY A C 1
ATOM 1351 O O . GLY A 1 194 ? 1.663 26.556 25.733 1.00 74.12 194 GLY A O 1
ATOM 1352 N N . CYS A 1 195 ? 1.473 26.388 23.509 1.00 82.75 195 CYS A N 1
ATOM 1353 C CA . CYS A 1 195 ? 1.750 24.954 23.430 1.00 82.75 195 CYS A CA 1
ATOM 1354 C C . CYS A 1 195 ? 3.225 24.610 23.687 1.00 82.75 195 CYS A C 1
ATOM 1356 O O . CYS A 1 195 ? 4.125 25.353 23.299 1.00 82.75 195 CYS A O 1
ATOM 1358 N N . ALA A 1 196 ? 3.470 23.437 24.279 1.00 82.62 196 ALA A N 1
ATOM 1359 C CA . ALA A 1 196 ? 4.815 22.870 24.368 1.00 82.62 196 ALA A CA 1
ATOM 1360 C C . ALA A 1 196 ? 5.383 22.549 22.964 1.00 82.62 196 ALA A C 1
ATOM 1362 O O . ALA A 1 196 ? 4.602 22.367 22.018 1.00 82.62 196 ALA A O 1
ATOM 1363 N N . PRO A 1 197 ? 6.714 22.434 22.807 1.00 85.00 197 PRO A N 1
ATOM 1364 C CA . PRO A 1 197 ? 7.327 22.005 21.552 1.00 85.00 197 PRO A CA 1
ATOM 1365 C C . PRO A 1 197 ? 6.803 20.643 21.068 1.00 85.00 197 PRO A C 1
ATOM 1367 O O . PRO A 1 197 ? 6.310 19.818 21.849 1.00 85.00 197 PRO A O 1
ATOM 1370 N N . SER A 1 198 ? 6.879 20.408 19.756 1.00 87.81 198 SER A N 1
ATOM 1371 C CA . SER A 1 198 ? 6.581 19.094 19.189 1.00 87.81 198 SER A CA 1
ATOM 1372 C C . SER A 1 198 ? 7.681 18.094 19.569 1.00 87.81 198 SER A C 1
ATOM 1374 O O . SER A 1 198 ? 8.865 18.419 19.597 1.00 87.81 198 SER A O 1
ATOM 1376 N N . ALA A 1 199 ? 7.293 16.861 19.895 1.00 88.69 199 ALA A N 1
ATOM 1377 C CA . ALA A 1 199 ? 8.237 15.791 20.185 1.00 88.69 199 ALA A CA 1
ATOM 1378 C C . ALA A 1 199 ? 9.064 15.437 18.935 1.00 88.69 199 ALA A C 1
ATOM 1380 O O . ALA A 1 199 ? 8.576 15.522 17.807 1.00 88.69 199 ALA A O 1
ATOM 1381 N N . ALA A 1 200 ? 10.297 14.962 19.122 1.00 86.75 200 ALA A N 1
ATOM 1382 C CA . ALA A 1 200 ? 11.138 14.537 17.999 1.00 86.75 200 ALA A CA 1
ATOM 1383 C C . ALA A 1 200 ? 10.515 13.378 17.195 1.00 86.75 200 ALA A C 1
ATOM 1385 O O . ALA A 1 200 ? 10.633 13.328 15.973 1.00 86.75 200 ALA A O 1
ATOM 1386 N N . VAL A 1 201 ? 9.823 12.461 17.880 1.00 88.44 201 VAL A N 1
ATOM 1387 C CA . VAL A 1 201 ? 9.110 11.340 17.256 1.00 88.44 201 VAL A CA 1
ATOM 1388 C C . VAL A 1 201 ? 7.644 11.715 17.088 1.00 88.44 201 VAL A C 1
ATOM 1390 O O . VAL A 1 201 ? 6.930 11.911 18.072 1.00 88.44 201 VAL A O 1
ATOM 1393 N N . GLN A 1 202 ? 7.197 11.791 15.838 1.00 90.81 202 GLN A N 1
ATOM 1394 C CA . GLN A 1 202 ? 5.810 12.072 15.481 1.00 90.81 202 GLN A CA 1
ATOM 1395 C C . GLN A 1 202 ? 5.113 10.804 14.970 1.00 90.81 202 GLN A C 1
ATOM 1397 O O . GLN A 1 202 ? 5.750 9.986 14.307 1.00 90.81 202 GLN A O 1
ATOM 1402 N N . PRO A 1 203 ? 3.808 10.628 15.243 1.00 90.50 203 PRO A N 1
ATOM 1403 C CA . PRO A 1 203 ? 3.050 9.449 14.819 1.00 90.50 203 PRO A CA 1
ATOM 1404 C C . PRO A 1 203 ? 2.655 9.497 13.337 1.00 90.50 203 PRO A C 1
ATOM 1406 O O . PRO A 1 203 ? 2.027 8.567 12.842 1.00 90.50 203 PRO A O 1
ATOM 1409 N N . CYS A 1 204 ? 2.946 10.604 12.654 1.00 92.19 204 CYS A N 1
ATOM 1410 C CA . CYS A 1 204 ? 2.644 10.847 11.253 1.00 92.19 204 CYS A CA 1
ATOM 1411 C C . CYS A 1 204 ? 3.525 11.980 10.706 1.00 92.19 204 CYS A C 1
ATOM 1413 O O . CYS A 1 204 ? 3.962 12.838 11.480 1.00 92.19 204 CYS A O 1
ATOM 1415 N N . PRO A 1 205 ? 3.759 12.029 9.384 1.00 91.62 205 PRO A N 1
ATOM 1416 C CA . PRO A 1 205 ? 4.567 13.062 8.743 1.00 91.62 205 PRO A CA 1
ATOM 1417 C C . PRO A 1 205 ? 3.763 14.358 8.519 1.00 91.62 205 PRO A C 1
ATOM 1419 O O . PRO A 1 205 ? 3.719 14.910 7.429 1.00 91.62 205 PRO A O 1
ATOM 1422 N N . TRP A 1 206 ? 3.099 14.876 9.554 1.00 91.75 206 TRP A N 1
ATOM 1423 C CA . TRP A 1 206 ? 2.290 16.098 9.432 1.00 91.75 206 TRP A CA 1
ATOM 1424 C C . TRP A 1 206 ? 3.126 17.351 9.128 1.00 91.75 206 TRP A C 1
ATOM 1426 O O . TRP A 1 206 ? 2.589 18.325 8.615 1.00 91.75 206 TRP A O 1
ATOM 1436 N N . LYS A 1 207 ? 4.433 17.327 9.428 1.00 87.69 207 LYS A N 1
ATOM 1437 C CA . LYS A 1 207 ? 5.357 18.428 9.114 1.00 87.69 207 LYS A CA 1
ATOM 1438 C C . LYS A 1 207 ? 5.564 18.605 7.609 1.00 87.69 207 LYS A C 1
ATOM 1440 O O . LYS A 1 207 ? 5.802 19.722 7.167 1.00 87.69 207 LYS A O 1
ATOM 1445 N N . SER A 1 208 ? 5.511 17.516 6.837 1.00 87.00 208 SER A N 1
ATOM 1446 C CA . SER A 1 208 ? 5.566 17.582 5.373 1.00 87.00 208 SER A CA 1
ATOM 1447 C C . SER A 1 208 ? 4.184 17.785 4.757 1.00 87.00 208 SER A C 1
ATOM 1449 O O . SER A 1 208 ? 4.074 18.437 3.721 1.00 87.00 208 SER A O 1
ATOM 1451 N N . ASP A 1 209 ? 3.127 17.291 5.409 1.00 88.38 209 ASP A N 1
ATOM 1452 C CA . ASP A 1 209 ? 1.751 17.439 4.941 1.00 88.38 209 ASP A CA 1
ATOM 1453 C C . ASP A 1 209 ? 0.757 17.662 6.096 1.00 88.38 209 ASP A C 1
ATOM 1455 O O . ASP A 1 209 ? 0.229 16.722 6.700 1.00 88.38 209 ASP A O 1
ATOM 1459 N N . GLU A 1 210 ? 0.437 18.932 6.360 1.00 89.75 210 GLU A N 1
ATOM 1460 C CA . GLU A 1 210 ? -0.522 19.328 7.400 1.00 89.75 210 GLU A CA 1
ATOM 1461 C C . GLU A 1 210 ? -1.940 18.788 7.146 1.00 89.75 210 GLU A C 1
ATOM 1463 O O . GLU A 1 210 ? -2.725 18.644 8.087 1.00 89.75 210 GLU A O 1
ATOM 1468 N N . SER A 1 211 ? -2.285 18.417 5.902 1.00 90.12 211 SER A N 1
ATOM 1469 C CA . SER A 1 211 ? -3.606 17.855 5.575 1.00 90.12 211 SER A CA 1
ATOM 1470 C C . SER A 1 211 ? -3.868 16.496 6.230 1.00 90.12 211 SER A C 1
ATOM 1472 O O . SER A 1 211 ? -5.013 16.028 6.258 1.00 90.12 211 SER A O 1
ATOM 1474 N N . LEU A 1 212 ? -2.817 15.859 6.753 1.00 92.44 212 LEU A N 1
ATOM 1475 C CA . LEU A 1 212 ? -2.896 14.604 7.485 1.00 92.44 212 LEU A CA 1
ATOM 1476 C C . LEU A 1 212 ? -3.435 14.785 8.903 1.00 92.44 212 LEU A C 1
ATOM 1478 O O . LEU A 1 212 ? -3.967 13.822 9.449 1.00 92.44 212 LEU A O 1
ATOM 1482 N N . LEU A 1 213 ? -3.337 15.975 9.503 1.00 92.75 213 LEU A N 1
ATOM 1483 C CA . LEU A 1 213 ? -3.779 16.188 10.880 1.00 92.75 213 LEU A CA 1
ATOM 1484 C C . LEU A 1 213 ? -5.254 15.819 11.063 1.00 92.75 213 LEU A C 1
ATOM 1486 O O . LEU A 1 213 ? -6.121 16.135 10.246 1.00 92.75 213 LEU A O 1
ATOM 1490 N N . LEU A 1 214 ? -5.523 15.116 12.162 1.00 92.56 214 LEU A N 1
ATOM 1491 C CA . LEU A 1 214 ? -6.821 14.560 12.546 1.00 92.56 214 LEU A CA 1
ATOM 1492 C C . LEU A 1 214 ? -7.394 13.538 11.553 1.00 92.56 214 LEU A C 1
ATOM 1494 O O . LEU A 1 214 ? -8.551 13.126 11.669 1.00 92.56 214 LEU A O 1
ATOM 1498 N N . LYS A 1 215 ? -6.610 13.096 10.563 1.00 93.75 215 LYS A N 1
ATOM 1499 C CA . LYS A 1 215 ? -7.018 12.012 9.673 1.00 93.75 215 LYS A CA 1
ATOM 1500 C C . LYS A 1 215 ? -6.687 10.658 10.299 1.00 93.75 215 LYS A C 1
ATOM 1502 O O . LYS A 1 215 ? -5.607 10.493 10.869 1.00 93.75 215 LYS A O 1
ATOM 1507 N N . PRO A 1 216 ? -7.585 9.667 10.160 1.00 94.38 216 PRO A N 1
ATOM 1508 C CA . PRO A 1 216 ? -7.232 8.276 10.387 1.00 94.38 216 PRO A CA 1
ATOM 1509 C C . PRO A 1 216 ? -6.283 7.830 9.274 1.00 94.38 216 PRO A C 1
ATOM 1511 O O . PRO A 1 216 ? -6.630 7.893 8.088 1.00 94.38 216 PRO A O 1
ATOM 1514 N N . ILE A 1 217 ? -5.084 7.401 9.656 1.00 95.31 217 ILE A N 1
ATOM 1515 C CA . ILE A 1 217 ? -4.042 6.970 8.728 1.00 95.31 217 ILE A CA 1
ATOM 1516 C C . ILE A 1 217 ? -3.401 5.661 9.176 1.00 95.31 217 ILE A C 1
ATOM 1518 O O . ILE A 1 217 ? -3.408 5.313 10.355 1.00 95.31 217 ILE A O 1
ATOM 1522 N N . TYR A 1 218 ? -2.785 4.972 8.226 1.00 95.44 218 TYR A N 1
ATOM 1523 C CA . TYR A 1 218 ? -1.837 3.901 8.481 1.00 95.44 218 TYR A CA 1
ATOM 1524 C C . TYR A 1 218 ? -0.457 4.323 7.983 1.00 95.44 218 TYR A C 1
ATOM 1526 O O . TYR A 1 218 ? -0.309 4.686 6.813 1.00 95.44 218 TYR A O 1
ATOM 1534 N N . LEU A 1 219 ? 0.542 4.264 8.862 1.00 94.38 219 LEU A N 1
ATOM 1535 C CA . LEU A 1 219 ? 1.942 4.313 8.459 1.00 94.38 219 LEU A CA 1
ATOM 1536 C C . LEU A 1 219 ? 2.416 2.889 8.214 1.00 94.38 219 LEU A C 1
ATOM 1538 O O . LEU A 1 219 ? 2.421 2.068 9.134 1.00 94.38 219 LEU A O 1
ATOM 1542 N N . VAL A 1 220 ? 2.802 2.600 6.977 1.00 94.50 220 VAL A N 1
ATOM 1543 C CA . VAL A 1 220 ? 3.353 1.289 6.644 1.00 94.50 220 VAL A CA 1
ATOM 1544 C C . VAL A 1 220 ? 4.722 1.166 7.327 1.00 94.50 220 VAL A C 1
ATOM 1546 O O . VAL A 1 220 ? 5.548 2.064 7.158 1.00 94.50 220 VAL A O 1
ATOM 1549 N N . PRO A 1 221 ? 4.979 0.100 8.109 1.00 90.88 221 PRO A N 1
ATOM 1550 C CA . PRO A 1 221 ? 6.285 -0.135 8.710 1.00 90.88 221 PRO A CA 1
ATOM 1551 C C . PRO A 1 221 ? 7.385 -0.224 7.650 1.00 90.88 221 PRO A C 1
ATOM 1553 O O . PRO A 1 221 ? 7.143 -0.724 6.552 1.00 90.88 221 PRO A O 1
ATOM 1556 N N . ASN A 1 222 ? 8.602 0.190 8.005 1.00 89.75 222 ASN A N 1
ATOM 1557 C CA . ASN A 1 222 ? 9.778 0.153 7.126 1.00 89.75 222 ASN A CA 1
ATOM 1558 C C . ASN A 1 222 ? 10.362 -1.265 7.000 1.00 89.75 222 ASN A C 1
ATOM 1560 O O . ASN A 1 222 ? 11.553 -1.480 7.192 1.00 89.75 222 ASN A O 1
ATOM 1564 N N . GLU A 1 223 ? 9.505 -2.235 6.700 1.00 93.88 223 GLU A N 1
ATOM 1565 C CA . GLU A 1 223 ? 9.858 -3.630 6.467 1.00 93.88 223 GLU A CA 1
ATOM 1566 C C . GLU A 1 223 ? 9.303 -4.072 5.105 1.00 93.88 223 GLU A C 1
ATOM 1568 O O . GLU A 1 223 ? 8.244 -3.588 4.688 1.00 93.88 223 GLU A O 1
ATOM 1573 N N . PRO A 1 224 ? 9.974 -4.994 4.392 1.00 96.06 224 PRO A N 1
ATOM 1574 C CA . PRO A 1 224 ? 9.456 -5.540 3.142 1.00 96.06 224 PRO A CA 1
ATOM 1575 C C . PRO A 1 224 ? 8.058 -6.150 3.321 1.00 96.06 224 PRO A C 1
ATOM 1577 O O . PRO A 1 224 ? 7.877 -7.129 4.048 1.00 96.06 224 PRO A O 1
ATOM 1580 N N . LEU A 1 225 ? 7.063 -5.608 2.616 1.00 96.19 225 LEU A N 1
ATOM 1581 C CA . LEU A 1 225 ? 5.680 -6.072 2.683 1.00 96.19 225 LEU A CA 1
ATOM 1582 C C . LEU A 1 225 ? 5.390 -7.035 1.530 1.00 96.19 225 LEU A C 1
ATOM 1584 O O . LEU A 1 225 ? 5.459 -6.663 0.357 1.00 96.19 225 LEU A O 1
ATOM 1588 N N . ASN A 1 226 ? 5.037 -8.276 1.869 1.00 96.56 226 ASN A N 1
ATOM 1589 C CA . ASN A 1 226 ? 4.668 -9.307 0.891 1.00 96.56 226 ASN A CA 1
ATOM 1590 C C . ASN A 1 226 ? 3.162 -9.408 0.627 1.00 96.56 226 ASN A C 1
ATOM 1592 O O . ASN A 1 226 ? 2.770 -10.001 -0.374 1.00 96.56 226 ASN A O 1
ATOM 1596 N N . GLU A 1 227 ? 2.351 -8.866 1.529 1.00 95.62 227 GLU A N 1
ATOM 1597 C CA . GLU A 1 227 ? 0.895 -8.938 1.478 1.00 95.62 227 GLU A CA 1
ATOM 1598 C C . GLU A 1 227 ? 0.302 -7.757 0.709 1.00 95.62 227 GLU A C 1
ATOM 1600 O O . GLU A 1 227 ? 0.897 -6.678 0.634 1.00 95.62 227 GLU A O 1
ATOM 1605 N N . ASP A 1 228 ? -0.886 -7.955 0.150 1.00 96.75 228 ASP A N 1
ATOM 1606 C CA . ASP A 1 228 ? -1.625 -6.923 -0.572 1.00 96.75 228 ASP A CA 1
ATOM 1607 C C . ASP A 1 228 ? -2.012 -5.746 0.342 1.00 96.75 228 ASP A C 1
ATOM 1609 O O . ASP A 1 228 ? -2.414 -5.923 1.493 1.00 96.75 228 ASP A O 1
ATOM 1613 N N . LEU A 1 229 ? -1.945 -4.526 -0.199 1.00 95.88 229 LEU A N 1
ATOM 1614 C CA . LEU A 1 229 ? -2.324 -3.291 0.491 1.00 95.88 229 LEU A CA 1
ATOM 1615 C C . LEU A 1 229 ? -3.522 -2.646 -0.232 1.00 95.88 229 LEU A C 1
ATOM 1617 O O . LEU A 1 229 ? -3.429 -2.385 -1.433 1.00 95.88 229 LEU A O 1
ATOM 1621 N N . PRO A 1 230 ? -4.647 -2.331 0.437 1.00 97.12 230 PRO A N 1
ATOM 1622 C CA . PRO A 1 230 ? -5.011 -2.695 1.811 1.00 97.12 230 PRO A CA 1
ATOM 1623 C C . PRO A 1 230 ? -5.306 -4.193 1.976 1.00 97.12 230 PRO A C 1
ATOM 1625 O O . PRO A 1 230 ? -5.599 -4.869 0.986 1.00 97.12 230 PRO A O 1
ATOM 1628 N N . PHE A 1 231 ? -5.286 -4.677 3.224 1.00 96.81 231 PHE A N 1
ATOM 1629 C CA . PHE A 1 231 ? -5.532 -6.082 3.558 1.00 96.81 231 PHE A CA 1
ATOM 1630 C C . PHE A 1 231 ? -7.002 -6.435 3.371 1.00 96.81 231 PHE A C 1
ATOM 1632 O O . PHE A 1 231 ? -7.885 -5.688 3.792 1.00 96.81 231 PHE A O 1
ATOM 1639 N N . ALA A 1 232 ? -7.285 -7.569 2.739 1.00 97.06 232 ALA A N 1
ATOM 1640 C CA . ALA A 1 232 ? -8.658 -8.023 2.581 1.00 97.06 232 ALA A CA 1
ATOM 1641 C C . ALA A 1 232 ? -9.240 -8.506 3.916 1.00 97.06 232 ALA A C 1
ATOM 1643 O O . ALA A 1 232 ? -8.537 -9.077 4.753 1.00 97.06 232 ALA A O 1
ATOM 1644 N N . CYS A 1 233 ? -10.542 -8.302 4.108 1.00 96.81 233 CYS A N 1
ATOM 1645 C CA . CYS A 1 233 ? -11.295 -9.035 5.119 1.00 96.81 233 CYS A CA 1
ATOM 1646 C C . CYS A 1 233 ? -11.255 -10.519 4.761 1.00 96.81 233 CYS A C 1
ATOM 1648 O O . CYS A 1 233 ? -11.618 -10.877 3.642 1.00 96.81 233 CYS A O 1
ATOM 1650 N N . VAL A 1 234 ? -10.820 -11.361 5.693 1.00 97.06 234 VAL A N 1
ATOM 1651 C CA . VAL A 1 234 ? -10.709 -12.809 5.469 1.00 97.06 234 VAL A CA 1
ATOM 1652 C C . VAL A 1 234 ? -12.092 -13.466 5.323 1.00 97.06 234 VAL A C 1
ATOM 1654 O O . VAL A 1 234 ? -13.094 -12.895 5.774 1.00 97.06 234 VAL A O 1
ATOM 1657 N N . PRO A 1 235 ? -12.190 -14.682 4.753 1.00 97.88 235 PRO A N 1
ATOM 1658 C CA . PRO A 1 235 ? -13.460 -15.378 4.616 1.00 97.88 235 PRO A CA 1
ATOM 1659 C C . PRO A 1 235 ? -14.093 -15.622 5.990 1.00 97.88 235 PRO A C 1
ATOM 1661 O O . PRO A 1 235 ? -13.406 -15.869 6.982 1.00 97.88 235 PRO A O 1
ATOM 1664 N N . GLY A 1 236 ? -15.421 -15.567 6.052 1.00 97.31 236 GLY A N 1
ATOM 1665 C CA . GLY A 1 236 ? -16.175 -15.633 7.306 1.00 97.31 236 GLY A CA 1
ATOM 1666 C C . GLY A 1 236 ? -16.324 -14.289 8.029 1.00 97.31 236 GLY A C 1
ATOM 1667 O O . GLY A 1 236 ? -17.039 -14.239 9.027 1.00 97.31 236 GLY A O 1
ATOM 1668 N N . TYR A 1 237 ? -15.743 -13.201 7.517 1.00 97.56 237 TYR A N 1
ATOM 1669 C CA . TYR A 1 237 ? -15.991 -11.830 7.976 1.00 97.56 237 TYR A CA 1
ATOM 1670 C C . TYR A 1 237 ? -16.633 -10.994 6.870 1.00 97.56 237 TYR A C 1
ATOM 1672 O O . TYR A 1 237 ? -16.367 -11.204 5.686 1.00 97.56 237 TYR A O 1
ATOM 1680 N N . VAL A 1 238 ? -17.491 -10.047 7.259 1.00 97.50 238 VAL A N 1
ATOM 1681 C CA . VAL A 1 238 ? -18.145 -9.129 6.324 1.00 97.50 238 VAL A CA 1
ATOM 1682 C C . VAL A 1 238 ? -17.420 -7.786 6.291 1.00 97.50 238 VAL A C 1
ATOM 1684 O O . VAL A 1 238 ? -17.058 -7.191 7.306 1.00 97.50 238 VAL A O 1
ATOM 1687 N N . GLY A 1 239 ? -17.170 -7.330 5.076 1.00 96.25 239 GLY A N 1
ATOM 1688 C CA . GLY A 1 239 ? -16.571 -6.057 4.741 1.00 96.25 239 GLY A CA 1
ATOM 1689 C C . GLY A 1 239 ? -17.567 -4.911 4.679 1.00 96.25 239 GLY A C 1
ATOM 1690 O O . GLY A 1 239 ? -18.753 -5.119 4.443 1.00 96.25 239 GLY A O 1
ATOM 1691 N N . SER A 1 240 ? -17.065 -3.682 4.790 1.00 95.06 240 SER A N 1
ATOM 1692 C CA . SER A 1 240 ? -17.893 -2.476 4.714 1.00 95.06 240 SER A CA 1
ATOM 1693 C C . SER A 1 240 ? -17.136 -1.278 4.132 1.00 95.06 240 SER A C 1
ATOM 1695 O O . SER A 1 240 ? -15.904 -1.226 4.226 1.00 95.06 240 SER A O 1
ATOM 1697 N N . PRO A 1 241 ? -17.838 -0.304 3.516 1.00 93.75 241 PRO A N 1
ATOM 1698 C CA . PRO A 1 241 ? -17.266 0.997 3.169 1.00 93.75 241 PRO A CA 1
ATOM 1699 C C . PRO A 1 241 ? -17.098 1.936 4.382 1.00 93.75 241 PRO A C 1
ATOM 1701 O O . PRO A 1 241 ? -16.503 3.004 4.247 1.00 93.75 241 PRO A O 1
ATOM 1704 N N . SER A 1 242 ? -17.635 1.587 5.557 1.00 93.56 242 SER A N 1
ATOM 1705 C CA . SER A 1 242 ? -17.537 2.407 6.768 1.00 93.56 242 SER A CA 1
ATOM 1706 C C . SER A 1 242 ? -16.098 2.492 7.265 1.00 93.56 242 SER A C 1
ATOM 1708 O O . SER A 1 242 ? -15.484 1.488 7.622 1.00 93.56 242 SER A O 1
ATOM 1710 N N . GLN A 1 243 ? -15.577 3.713 7.392 1.00 90.69 243 GLN A N 1
ATOM 1711 C CA . GLN A 1 243 ? -14.226 3.937 7.906 1.00 90.69 243 GLN A CA 1
ATOM 1712 C C . GLN A 1 243 ? -13.991 3.368 9.300 1.00 90.69 243 GLN A C 1
ATOM 1714 O O . GLN A 1 243 ? -12.837 3.132 9.624 1.00 90.69 243 GLN A O 1
ATOM 1719 N N . LEU A 1 244 ? -15.019 3.232 10.144 1.00 91.12 244 LEU A N 1
ATOM 1720 C CA . LEU A 1 244 ? -14.874 2.661 11.489 1.00 91.12 244 LEU A CA 1
ATOM 1721 C C . LEU A 1 244 ? -14.664 1.147 11.431 1.00 91.12 244 LEU A C 1
ATOM 1723 O O . LEU A 1 244 ? -13.856 0.606 12.179 1.00 91.12 244 LEU A O 1
ATOM 1727 N N . GLU A 1 245 ? -15.347 0.488 10.502 1.00 93.62 245 GLU A N 1
ATOM 1728 C CA . GLU A 1 245 ? -15.301 -0.962 10.317 1.00 93.62 245 GLU A CA 1
ATOM 1729 C C . GLU A 1 245 ? -14.050 -1.387 9.534 1.00 93.62 245 GLU A C 1
ATOM 1731 O O . GLU A 1 245 ? -13.583 -2.506 9.669 1.00 93.62 245 GLU A O 1
ATOM 1736 N N . GLN A 1 246 ? -13.414 -0.481 8.789 1.00 94.69 246 GLN A N 1
ATOM 1737 C CA . GLN A 1 246 ? -12.159 -0.746 8.069 1.00 94.69 246 GLN A CA 1
ATOM 1738 C C . GLN A 1 246 ? -10.890 -0.676 8.947 1.00 94.69 246 GLN A C 1
ATOM 1740 O O . GLN A 1 246 ? -9.780 -0.762 8.427 1.00 94.69 246 GLN A O 1
ATOM 1745 N N . ARG A 1 247 ? -11.002 -0.472 10.265 1.00 92.88 247 ARG A N 1
ATOM 1746 C CA . ARG A 1 247 ? -9.848 -0.162 11.149 1.00 92.88 247 ARG A CA 1
ATOM 1747 C C . ARG A 1 247 ? -9.210 -1.380 11.809 1.00 92.88 247 ARG A C 1
ATOM 1749 O O . ARG A 1 247 ? -8.337 -1.239 12.662 1.00 92.88 247 ARG A O 1
ATOM 1756 N N . SER A 1 248 ? -9.727 -2.564 11.507 1.00 93.44 248 SER A N 1
ATOM 1757 C CA . SER A 1 248 ? -9.490 -3.775 12.280 1.00 93.44 248 SER A CA 1
ATOM 1758 C C . SER A 1 248 ? -9.550 -5.005 11.379 1.00 93.44 248 SER A C 1
ATOM 1760 O O . SER A 1 248 ? -10.366 -5.021 10.455 1.00 93.44 248 SER A O 1
ATOM 1762 N N . PRO A 1 249 ? -8.784 -6.068 11.691 1.00 93.56 249 PRO A N 1
ATOM 1763 C CA . PRO A 1 249 ? -8.887 -7.353 10.995 1.00 93.56 249 PRO A CA 1
ATOM 1764 C C . PRO A 1 249 ? -10.274 -7.990 11.079 1.00 93.56 249 PRO A C 1
ATOM 1766 O O . PRO A 1 249 ? -10.592 -8.872 10.288 1.00 93.56 249 PRO A O 1
ATOM 1769 N N . PHE A 1 250 ? -11.106 -7.551 12.024 1.00 93.75 250 PHE A N 1
ATOM 1770 C CA . PHE A 1 250 ? -12.474 -8.036 12.181 1.00 93.75 250 PHE A CA 1
ATOM 1771 C C . PHE A 1 250 ? -13.484 -7.337 11.265 1.00 93.75 250 PHE A C 1
ATOM 1773 O O . PHE A 1 250 ? -14.653 -7.716 11.273 1.00 93.75 250 PHE A O 1
ATOM 1780 N N . CYS A 1 251 ? -13.060 -6.347 10.477 1.00 95.50 251 CYS A N 1
ATOM 1781 C CA . CYS A 1 251 ? -13.911 -5.628 9.535 1.00 95.50 251 CYS A CA 1
ATOM 1782 C C . CYS A 1 251 ? -15.231 -5.135 10.173 1.00 95.50 251 CYS A C 1
ATOM 1784 O O . CYS A 1 251 ? -15.212 -4.588 11.278 1.00 95.50 251 CYS A O 1
ATOM 1786 N N . ALA A 1 252 ? -16.382 -5.347 9.521 1.00 96.25 252 ALA A N 1
ATOM 1787 C CA . ALA A 1 252 ? -17.703 -5.043 10.087 1.00 96.25 252 ALA A CA 1
ATOM 1788 C C . ALA A 1 252 ? -18.252 -6.162 10.996 1.00 96.25 252 ALA A C 1
ATOM 1790 O O . ALA A 1 252 ? -19.376 -6.080 11.486 1.00 96.25 252 ALA A O 1
ATOM 1791 N N . GLY A 1 253 ? -17.454 -7.200 11.253 1.00 96.94 253 GLY A N 1
ATOM 1792 C CA . GLY A 1 253 ? -17.791 -8.323 12.118 1.00 96.94 253 GLY A CA 1
ATOM 1793 C C . GLY A 1 253 ? -17.837 -9.667 11.386 1.00 96.94 253 GLY A C 1
ATOM 1794 O O . GLY A 1 253 ? -17.626 -9.746 10.171 1.00 96.94 253 GLY A O 1
ATOM 1795 N N . PRO A 1 254 ? -18.081 -10.757 12.133 1.00 97.81 254 PRO A N 1
ATOM 1796 C CA . PRO A 1 254 ? -18.252 -12.079 11.547 1.00 97.81 254 PRO A CA 1
ATOM 1797 C C . PRO A 1 254 ? -19.489 -12.116 10.642 1.00 97.81 254 PRO A C 1
ATOM 1799 O O . PRO A 1 254 ? -20.471 -11.410 10.871 1.00 97.81 254 PRO A O 1
ATOM 1802 N N . CYS A 1 255 ? -19.451 -12.977 9.629 1.00 97.12 255 CYS A N 1
ATOM 1803 C CA . CYS A 1 255 ? -20.551 -13.171 8.693 1.00 97.12 255 CYS A CA 1
ATOM 1804 C C . CYS A 1 255 ? -21.846 -13.526 9.451 1.00 97.12 255 CYS A C 1
ATOM 1806 O O . CYS A 1 255 ? -21.797 -14.409 10.314 1.00 97.12 255 CYS A O 1
ATOM 1808 N N . PRO A 1 256 ? -22.987 -12.871 9.179 1.00 96.81 256 PRO A N 1
ATOM 1809 C CA . PRO A 1 256 ? -24.216 -13.098 9.934 1.00 96.81 256 PRO A CA 1
ATOM 1810 C C . PRO A 1 256 ? -24.720 -14.542 9.798 1.00 96.81 256 PRO A C 1
ATOM 1812 O O . PRO A 1 256 ? -24.559 -15.172 8.753 1.00 96.81 256 PRO A O 1
ATOM 1815 N N . GLY A 1 257 ? -25.349 -15.057 10.861 1.00 95.75 257 GLY A N 1
ATOM 1816 C CA . GLY A 1 257 ? -26.031 -16.354 10.821 1.00 95.75 257 GLY A CA 1
ATOM 1817 C C . GLY A 1 257 ? -27.107 -16.389 9.731 1.00 95.75 257 GLY A C 1
ATOM 1818 O O . GLY A 1 257 ? -27.704 -15.362 9.410 1.00 95.75 257 GLY A O 1
ATOM 1819 N N . GLY A 1 258 ? -27.303 -17.556 9.117 1.00 94.06 258 GLY A N 1
ATOM 1820 C CA . GLY A 1 258 ? -28.156 -17.717 7.935 1.00 94.06 258 GLY A CA 1
ATOM 1821 C C . GLY A 1 258 ? -27.471 -17.345 6.612 1.00 94.06 258 GLY A C 1
ATOM 1822 O O . GLY A 1 258 ? -28.031 -17.601 5.547 1.00 94.06 258 GLY A O 1
ATOM 1823 N N . ALA A 1 259 ? -26.241 -16.823 6.651 1.00 96.62 259 ALA A N 1
ATOM 1824 C CA . ALA A 1 259 ? -25.439 -16.498 5.477 1.00 96.62 259 ALA A CA 1
ATOM 1825 C C . ALA A 1 259 ? -23.978 -16.957 5.623 1.00 96.62 259 ALA A C 1
ATOM 1827 O O . ALA A 1 259 ? -23.519 -17.343 6.698 1.00 96.62 259 ALA A O 1
ATOM 1828 N N . PHE A 1 260 ? -23.236 -16.933 4.519 1.00 97.25 260 PHE A N 1
ATOM 1829 C CA . PHE A 1 260 ? -21.813 -17.240 4.485 1.00 97.25 260 PHE A CA 1
ATOM 1830 C C . PHE A 1 260 ? -21.029 -16.243 3.626 1.00 97.25 260 PHE A C 1
ATOM 1832 O O . PHE A 1 260 ? -21.556 -15.634 2.694 1.00 97.25 260 PHE A O 1
ATOM 1839 N N . CYS A 1 261 ? -19.753 -16.076 3.969 1.00 97.88 261 CYS A N 1
ATOM 1840 C CA . CYS A 1 261 ? -18.832 -15.121 3.362 1.00 97.88 261 CYS A CA 1
ATOM 1841 C C . CYS A 1 261 ? -17.632 -15.903 2.800 1.00 97.88 261 CYS A C 1
ATOM 1843 O O . CYS A 1 261 ? -16.670 -16.142 3.535 1.00 97.88 261 CYS A O 1
ATOM 1845 N N . PRO A 1 262 ? -17.716 -16.396 1.549 1.00 96.94 262 PRO A N 1
ATOM 1846 C CA . PRO A 1 262 ? -16.827 -17.449 1.052 1.00 96.94 262 PRO A CA 1
ATOM 1847 C C . PRO A 1 262 ? -15.446 -16.970 0.625 1.00 96.94 262 PRO A C 1
ATOM 1849 O O . PRO A 1 262 ? -14.506 -17.761 0.615 1.00 96.94 262 PRO A O 1
ATOM 1852 N N . THR A 1 263 ? -15.326 -15.705 0.237 1.00 97.12 263 THR A N 1
ATOM 1853 C CA . THR A 1 263 ? -14.102 -15.153 -0.338 1.00 97.12 263 THR A CA 1
ATOM 1854 C C . THR A 1 263 ? -13.616 -13.960 0.460 1.00 97.12 263 THR A C 1
ATOM 1856 O O . THR A 1 263 ? -14.382 -13.314 1.185 1.00 97.12 263 THR A O 1
ATOM 1859 N N . ASP A 1 264 ? -12.346 -13.637 0.261 1.00 96.81 264 ASP A N 1
ATOM 1860 C CA . ASP A 1 264 ? -11.764 -12.392 0.732 1.00 96.81 264 ASP A CA 1
ATOM 1861 C C . ASP A 1 264 ? -12.586 -11.185 0.266 1.00 96.81 264 ASP A C 1
ATOM 1863 O O . ASP A 1 264 ? -13.181 -11.187 -0.817 1.00 96.81 264 ASP A O 1
ATOM 1867 N N . ALA A 1 265 ? -12.619 -10.151 1.103 1.00 96.50 265 ALA A N 1
ATOM 1868 C CA . ALA A 1 265 ? -13.307 -8.891 0.850 1.00 96.50 265 ALA A CA 1
ATOM 1869 C C . ALA A 1 265 ? -14.815 -9.013 0.551 1.00 96.50 265 ALA A C 1
ATOM 1871 O O . ALA A 1 265 ? -15.394 -8.131 -0.086 1.00 96.50 265 ALA A O 1
ATOM 1872 N N . THR A 1 266 ? -15.483 -10.065 1.043 1.00 97.44 266 THR A N 1
ATOM 1873 C CA . THR A 1 266 ? -16.944 -10.201 0.923 1.00 97.44 266 THR A CA 1
ATOM 1874 C C . THR A 1 266 ? -17.650 -9.024 1.602 1.00 97.44 266 THR A C 1
ATOM 1876 O O . THR A 1 266 ? -17.566 -8.868 2.814 1.00 97.44 266 THR A O 1
ATOM 1879 N N . THR A 1 267 ? -18.398 -8.216 0.851 1.00 97.12 267 THR A N 1
ATOM 1880 C CA . THR A 1 267 ? -19.226 -7.112 1.388 1.00 97.12 267 THR A CA 1
ATOM 1881 C C . THR A 1 267 ? -20.715 -7.444 1.426 1.00 97.12 267 THR A C 1
ATOM 1883 O O . THR A 1 267 ? -21.483 -6.782 2.114 1.00 97.12 267 THR A O 1
ATOM 1886 N N . THR A 1 268 ? -21.131 -8.469 0.682 1.00 97.06 268 THR A N 1
ATOM 1887 C CA . THR A 1 268 ? -22.520 -8.931 0.606 1.00 97.06 268 THR A CA 1
ATOM 1888 C C . THR A 1 268 ? -22.556 -10.420 0.950 1.00 97.06 268 THR A C 1
ATOM 1890 O O . THR A 1 268 ? -22.189 -11.236 0.101 1.00 97.06 268 THR A O 1
ATOM 1893 N N . PRO A 1 269 ? -22.938 -10.790 2.187 1.00 97.06 269 PRO A N 1
ATOM 1894 C CA . PRO A 1 269 ? -23.081 -12.186 2.593 1.00 97.06 269 PRO A CA 1
ATOM 1895 C C . PRO A 1 269 ? -24.059 -12.949 1.694 1.00 97.06 269 PRO A C 1
ATOM 1897 O O . PRO A 1 269 ? -25.079 -12.406 1.269 1.00 97.06 269 PRO A O 1
ATOM 1900 N N . ILE A 1 270 ? -23.763 -14.219 1.425 1.00 97.12 270 ILE A N 1
ATOM 1901 C CA . ILE A 1 270 ? -24.594 -15.083 0.582 1.00 97.12 270 ILE A CA 1
ATOM 1902 C C . ILE A 1 270 ? -25.504 -15.918 1.478 1.00 97.12 270 ILE A C 1
ATOM 1904 O O . ILE A 1 270 ? -25.023 -16.559 2.407 1.00 97.12 270 ILE A O 1
ATOM 1908 N N . VAL A 1 271 ? -26.808 -15.940 1.195 1.00 96.31 271 VAL A N 1
ATOM 1909 C CA . VAL A 1 271 ? -27.779 -16.750 1.950 1.00 96.31 271 VAL A CA 1
ATOM 1910 C C . VAL A 1 271 ? -27.394 -18.229 1.915 1.00 96.31 271 VAL A C 1
ATOM 1912 O O . VAL A 1 271 ? -26.973 -18.756 0.882 1.00 96.31 271 VAL A O 1
ATOM 1915 N N . CYS A 1 272 ? -27.541 -18.906 3.052 1.00 93.94 272 CYS A N 1
ATOM 1916 C CA . CYS A 1 272 ? -27.217 -20.318 3.174 1.00 93.94 272 CYS A CA 1
ATOM 1917 C C . CYS A 1 272 ? -28.078 -21.163 2.213 1.00 93.94 272 CYS A C 1
ATOM 1919 O O . CYS A 1 272 ? -29.304 -21.025 2.209 1.00 93.94 272 CYS A O 1
ATOM 1921 N N . PRO A 1 273 ? -27.477 -22.046 1.396 1.00 92.62 273 PRO A N 1
ATOM 1922 C CA . PRO A 1 273 ? -28.237 -22.862 0.460 1.00 92.62 273 PRO A CA 1
ATOM 1923 C C . PRO A 1 273 ? -29.106 -23.895 1.188 1.00 92.62 273 PRO A C 1
ATOM 1925 O O . PRO A 1 273 ? -28.765 -24.374 2.271 1.00 92.62 273 PRO A O 1
ATOM 1928 N N . ALA A 1 274 ? -30.208 -24.294 0.549 1.00 87.44 274 ALA A N 1
ATOM 1929 C CA . ALA A 1 274 ? -31.082 -25.344 1.063 1.00 87.44 274 ALA A CA 1
ATOM 1930 C C . ALA A 1 274 ? -30.310 -26.655 1.306 1.00 87.44 274 ALA A C 1
ATOM 1932 O O . ALA A 1 274 ? -29.476 -27.060 0.496 1.00 87.44 274 ALA A O 1
ATOM 1933 N N . GLY A 1 275 ? -30.607 -27.326 2.423 1.00 86.62 275 GLY A N 1
ATOM 1934 C CA . GLY A 1 275 ? -29.890 -28.533 2.856 1.00 86.62 275 GLY A CA 1
ATOM 1935 C C . GLY A 1 275 ? -28.589 -28.259 3.622 1.00 86.62 275 GLY A C 1
ATOM 1936 O O . GLY A 1 275 ? -27.902 -29.211 3.991 1.00 86.62 275 GLY A O 1
ATOM 1937 N N . SER A 1 276 ? -28.278 -26.989 3.893 1.00 91.69 2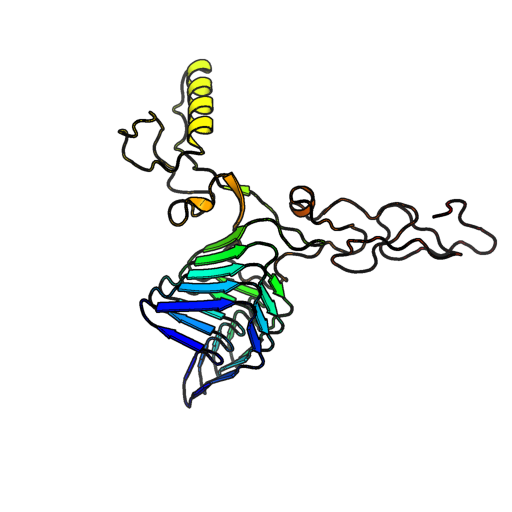76 SER A N 1
ATOM 1938 C CA . SER A 1 276 ? -27.160 -26.556 4.730 1.00 91.69 276 SER A CA 1
ATOM 1939 C C . SER A 1 276 ? -27.617 -25.574 5.811 1.00 91.69 276 SER A C 1
ATOM 1941 O O . SER A 1 276 ? -28.704 -25.004 5.742 1.00 91.69 276 SER A O 1
ATOM 1943 N N . PHE A 1 277 ? -26.768 -25.364 6.811 1.00 91.69 277 PHE A N 1
ATOM 1944 C CA . PHE A 1 277 ? -26.915 -24.336 7.834 1.00 91.69 277 PHE A CA 1
ATOM 1945 C C . PHE A 1 277 ? -25.612 -23.538 7.970 1.00 91.69 277 PHE A C 1
ATOM 1947 O O . PHE A 1 277 ? -24.510 -24.059 7.762 1.00 91.69 277 PHE A O 1
ATOM 1954 N N . CYS A 1 278 ? -25.746 -22.257 8.307 1.00 95.62 278 CYS A N 1
ATOM 1955 C CA . CYS A 1 278 ? -24.640 -21.308 8.355 1.00 95.62 278 CYS A CA 1
ATOM 1956 C C . CYS A 1 278 ? -24.664 -20.559 9.696 1.00 95.62 278 CYS A C 1
ATOM 1958 O O . CYS A 1 278 ? -25.385 -19.571 9.830 1.00 95.62 278 CYS A O 1
ATOM 1960 N N . PRO A 1 279 ? -23.917 -21.029 10.713 1.00 95.56 279 PRO A N 1
ATOM 1961 C CA . PRO A 1 279 ? -23.719 -20.283 11.955 1.00 95.56 279 PRO A CA 1
ATOM 1962 C C . PRO A 1 279 ? -23.013 -18.932 11.730 1.00 95.56 279 PRO A C 1
ATOM 1964 O O . PRO A 1 279 ? -22.450 -18.679 10.665 1.00 95.56 279 PRO A O 1
ATOM 1967 N N . LEU A 1 280 ? -22.970 -18.082 12.758 1.00 97.00 280 LEU A N 1
ATOM 1968 C CA . LEU A 1 280 ? -22.180 -16.845 12.735 1.00 97.00 280 LEU A CA 1
ATOM 1969 C C . LEU A 1 280 ? -20.711 -17.130 12.356 1.00 97.00 280 LEU A C 1
ATOM 1971 O O . LEU A 1 280 ? -20.091 -18.044 12.901 1.00 97.00 280 LEU A O 1
ATOM 1975 N N . GLY A 1 281 ? -20.154 -16.340 11.440 1.00 96.69 281 GLY A N 1
ATOM 1976 C CA . GLY A 1 281 ? -18.772 -16.464 10.972 1.00 96.69 281 GLY A CA 1
ATOM 1977 C C . GLY A 1 281 ? -18.549 -17.563 9.928 1.00 96.69 281 GLY A C 1
ATOM 1978 O O . GLY A 1 281 ? -17.418 -18.004 9.733 1.00 96.69 281 GLY A O 1
ATOM 1979 N N . THR A 1 282 ? -19.603 -18.048 9.266 1.00 97.56 282 THR A N 1
ATOM 1980 C CA . THR A 1 282 ? -19.472 -19.113 8.263 1.00 97.56 282 THR A CA 1
ATOM 1981 C C . THR A 1 282 ? -18.791 -18.604 6.991 1.00 97.56 282 THR A C 1
ATOM 1983 O O . THR A 1 282 ? -19.280 -17.688 6.336 1.00 97.56 282 THR A O 1
ATOM 1986 N N . SER A 1 283 ? -17.682 -19.231 6.599 1.00 97.38 283 SER A N 1
ATOM 1987 C CA . SER A 1 283 ? -17.079 -19.075 5.266 1.00 97.38 283 SER A CA 1
ATOM 1988 C C . SER A 1 283 ? -17.525 -20.171 4.295 1.00 97.38 283 SER A C 1
ATOM 1990 O O . SER A 1 283 ? -17.677 -19.926 3.103 1.00 97.38 283 SER A O 1
ATOM 1992 N N . VAL A 1 284 ? -17.795 -21.373 4.808 1.00 97.00 284 VAL A N 1
ATOM 1993 C CA . VAL A 1 284 ? -18.249 -22.531 4.029 1.00 97.00 284 VAL A CA 1
ATOM 1994 C C . VAL A 1 284 ? -19.499 -23.126 4.690 1.00 97.00 284 VAL A C 1
ATOM 1996 O O . VAL A 1 284 ? -19.413 -23.530 5.855 1.00 97.00 284 VAL A O 1
ATOM 1999 N N . PRO A 1 285 ? -20.650 -23.195 3.989 1.00 95.75 285 PRO A N 1
ATOM 2000 C CA . PRO A 1 285 ? -21.884 -23.774 4.520 1.00 95.75 285 PRO A CA 1
ATOM 2001 C C . PRO A 1 285 ? -21.702 -25.204 5.033 1.00 95.75 285 PRO A C 1
ATOM 2003 O O . PRO A 1 285 ? -20.957 -25.995 4.452 1.00 95.75 285 PRO A O 1
ATOM 2006 N N . ARG A 1 286 ? -22.417 -25.555 6.106 1.00 94.19 286 ARG A N 1
ATOM 2007 C CA . ARG A 1 286 ? -22.379 -26.900 6.693 1.00 94.19 286 ARG A CA 1
ATOM 2008 C C . ARG A 1 286 ? -23.610 -27.684 6.272 1.00 94.19 286 ARG A C 1
ATOM 2010 O O . ARG A 1 286 ? -24.721 -27.248 6.552 1.00 94.19 286 ARG A O 1
ATOM 2017 N N . SER A 1 287 ? -23.429 -28.846 5.652 1.00 91.56 287 SER A N 1
ATOM 2018 C CA . SER A 1 287 ? -24.552 -29.707 5.270 1.00 91.56 287 SER A CA 1
ATOM 2019 C C . SER A 1 287 ? -25.345 -30.173 6.494 1.00 91.56 287 SER A C 1
ATOM 2021 O O . SER A 1 287 ? -24.769 -30.535 7.524 1.00 91.56 287 SER A O 1
ATOM 2023 N N . CYS A 1 288 ? -26.670 -30.208 6.377 1.00 85.62 288 CYS A N 1
ATOM 2024 C CA . CYS A 1 288 ? -27.533 -30.816 7.381 1.00 85.62 288 CYS A CA 1
ATOM 2025 C C . CYS A 1 288 ? -27.283 -32.340 7.449 1.00 85.62 288 CYS A C 1
ATOM 2027 O O . CYS A 1 288 ? -27.130 -32.980 6.403 1.00 85.62 288 CYS A O 1
ATOM 2029 N N . PRO A 1 289 ? -27.263 -32.953 8.648 1.00 82.94 289 PRO A N 1
ATOM 2030 C CA . PRO A 1 289 ? -27.310 -34.407 8.791 1.00 82.94 289 PRO A CA 1
ATOM 2031 C C . PRO A 1 289 ? -28.484 -35.030 8.021 1.00 82.94 289 PRO A C 1
ATOM 2033 O O . PRO A 1 289 ? -29.554 -34.423 7.908 1.00 82.94 289 PRO A O 1
ATOM 2036 N N . SER A 1 290 ? -28.317 -36.263 7.534 1.00 72.75 290 SER A N 1
ATOM 2037 C CA . SER A 1 290 ? -29.381 -36.991 6.833 1.00 72.75 290 SER A CA 1
ATOM 2038 C C . SER A 1 290 ? -30.684 -36.993 7.640 1.00 72.75 290 SER A C 1
ATOM 2040 O O . SER A 1 290 ? -30.677 -37.309 8.828 1.00 72.75 290 SER A O 1
ATOM 2042 N N . ALA A 1 291 ? -31.795 -36.662 6.975 1.00 64.00 291 ALA A N 1
ATOM 2043 C CA . ALA A 1 291 ? -33.139 -36.542 7.554 1.00 64.00 291 ALA A CA 1
ATOM 2044 C C . ALA A 1 291 ? -33.351 -35.387 8.559 1.00 64.00 291 ALA A C 1
ATOM 2046 O O . ALA A 1 291 ? -34.357 -35.371 9.267 1.00 64.00 291 ALA A O 1
ATOM 2047 N N . THR A 1 292 ? -32.460 -34.391 8.589 1.00 63.31 292 THR A N 1
ATOM 2048 C CA . THR A 1 292 ? -32.675 -33.134 9.325 1.00 63.31 292 THR A CA 1
ATOM 2049 C C . THR A 1 292 ? -32.788 -31.950 8.366 1.00 63.31 292 THR A C 1
ATOM 2051 O O . THR A 1 292 ? -32.169 -31.940 7.304 1.00 63.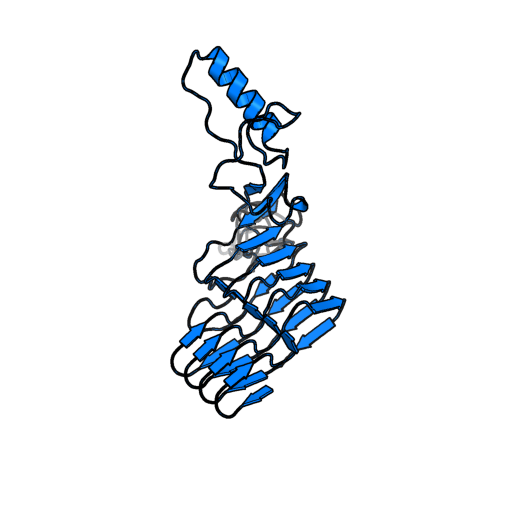31 292 THR A O 1
ATOM 2054 N N . PHE A 1 293 ? -33.602 -30.958 8.726 1.00 63.91 293 PHE A N 1
ATOM 2055 C CA . PHE A 1 293 ? -33.732 -29.688 8.011 1.00 63.91 293 PHE A CA 1
ATOM 2056 C C . PHE A 1 293 ? -33.205 -28.554 8.897 1.00 63.91 293 PHE A C 1
ATOM 2058 O O . PHE A 1 293 ? -33.328 -28.614 10.121 1.00 63.91 293 PHE A O 1
ATOM 2065 N N . SER A 1 294 ? -32.603 -27.528 8.290 1.00 59.25 294 SER A N 1
ATOM 2066 C CA . SER A 1 294 ? -32.314 -26.279 9.001 1.00 59.25 294 SER A CA 1
ATOM 2067 C C . SER A 1 294 ? -33.637 -25.631 9.402 1.00 59.25 294 SER A C 1
ATOM 2069 O O . SER A 1 294 ? -34.502 -25.433 8.550 1.00 59.25 294 SER A O 1
ATOM 2071 N N . ASN A 1 295 ? -33.796 -25.308 10.686 1.00 57.31 295 ASN A N 1
ATOM 2072 C CA . ASN A 1 295 ? -34.956 -24.562 11.180 1.00 57.31 295 ASN A CA 1
ATOM 2073 C C . ASN A 1 295 ? -34.777 -23.041 11.011 1.00 57.31 295 ASN A C 1
ATOM 2075 O O . ASN A 1 295 ? -35.704 -22.279 11.267 1.00 57.31 295 ASN A O 1
ATOM 2079 N N . GLU A 1 296 ? -33.584 -22.601 10.595 1.00 54.00 296 GLU A N 1
ATOM 2080 C CA . GLU A 1 296 ? -33.318 -21.217 10.219 1.00 54.00 296 GLU A CA 1
ATOM 2081 C C . GLU A 1 296 ? -33.547 -21.069 8.717 1.00 54.00 296 GLU A C 1
ATOM 2083 O O . GLU A 1 296 ? -32.779 -21.576 7.893 1.00 54.00 296 GLU A O 1
ATOM 2088 N N . THR A 1 297 ? -34.658 -20.424 8.373 1.00 50.22 297 THR A N 1
ATOM 2089 C CA . THR A 1 297 ? -34.909 -19.878 7.041 1.00 50.22 297 THR A CA 1
ATOM 2090 C C . THR A 1 297 ? -34.133 -18.572 6.919 1.00 50.22 297 THR A C 1
ATOM 2092 O O . THR A 1 297 ? -34.358 -17.669 7.726 1.00 50.22 297 THR A O 1
ATOM 2095 N N . GLY A 1 298 ? -33.215 -18.499 5.953 1.00 47.19 298 GLY A N 1
ATOM 2096 C CA . GLY A 1 298 ? -32.594 -17.237 5.539 1.00 47.19 298 GLY A CA 1
ATOM 2097 C C . GLY A 1 298 ? -33.595 -16.298 4.883 1.00 47.19 298 GLY A C 1
ATOM 2098 O O . GLY A 1 298 ? -34.539 -16.811 4.237 1.00 47.19 298 GLY A O 1
#

Organism: Chrysotila carterae (NCBI:txid13221)

Radius of gyration: 23.49 Å; chains: 1; bounding box: 59×69×64 Å

Foldseek 3Di:
DEEAAEWEAQADEEEAAEEAEAELEEAELGETAYAAEWEALHYEEEHAYEYEYANYEYEHRETEGAHEWEAQHYEYDHAYEYEYHNYEYEQGEFDYDHFGAASHYEALEHEYEYEHAYKFYHADTPWQRGYAHNYYWYKYFDDHDWQFADAWDFFWFAADQDDDDPPVSNVVLVVLRVVCRQPPDADDCPPPSRGHHGDPDGPDVCVVPVVSHRTIMDIDDNGRHNHMPRHGQAWQAATGSDSVQRNDNQRVHGQAWQFTRQGTSHHDTHGADWQFTAHTSHNDTHGDPPPDGDPDDD

Secondary structure (DSSP, 8-state):
-EESSEEE-SSEEEESS-EEEEES-EEES-EEEESSEEE-SSEEEESS-EEEEES-EEES-EEEESSEEE-SSEEE-TTEEEEEES-EEES-EEEESSEEE-SSEEESSEEEEEETT-EEES-B-SB-SSEEESSSEEEEESP--TTEE---EE----BPPPPS--HHHHHHHHHHHHHHTT-----TTT-TT-PPPBPSS-SS-TTT-GGGTT-EEEEPPSS-B-S-BSEEPPTTB---S-TTGGGSTTTT-BPPTTEE--STT--SPEEPPTTEE--TT-SSPEEPPTT---S---